Protein AF-A0A3D2CBD5-F1 (afdb_monomer)

Radius of gyration: 24.75 Å; Cα contacts (8 Å, |Δi|>4): 248; chains: 1; bounding box: 56×44×62 Å

Nearest PDB structures (foldseek):
  2d1h-assembly1_B  TM=7.941E-01  e=4.633E-03  Sulfurisphaera tokodaii str. 7
  5y6i-assembly1_B  TM=9.001E-01  e=3.732E-02  Pseudomonas aeruginosa
  7kk0-assembly1_A  TM=7.243E-01  e=3.312E-02  Variovorax paradoxus
  7tid-assembly1_E  TM=6.007E-01  e=3.121E-02  Saccharomyces cerevisiae
  8fs7-assembly1_E  TM=6.047E-01  e=4.463E-02  Saccharomyces cerevisiae

Structure (mmCIF, N/CA/C/O backbone):
data_AF-A0A3D2CBD5-F1
#
_entry.id   AF-A0A3D2CBD5-F1
#
loop_
_atom_site.group_PDB
_atom_site.id
_atom_site.type_symbol
_atom_site.label_atom_id
_atom_site.label_alt_id
_atom_site.label_comp_id
_atom_site.label_asym_id
_atom_site.label_entity_id
_atom_site.label_seq_id
_atom_site.pdbx_PDB_ins_code
_atom_site.Cartn_x
_atom_site.Cartn_y
_atom_site.Cartn_z
_atom_site.occupancy
_atom_site.B_iso_or_equiv
_atom_site.auth_seq_id
_atom_site.auth_comp_id
_atom_site.auth_asym_id
_atom_site.auth_atom_id
_atom_site.pdbx_PDB_model_num
ATOM 1 N N . LEU A 1 1 ? -13.552 24.690 21.899 1.00 54.50 1 LEU A N 1
ATOM 2 C CA . LEU A 1 1 ? -13.748 23.323 21.356 1.00 54.50 1 LEU A CA 1
ATOM 3 C C . LEU A 1 1 ? -14.120 22.308 22.440 1.00 54.50 1 LEU A C 1
ATOM 5 O O . LEU A 1 1 ? -15.190 21.731 22.320 1.00 54.50 1 LEU A O 1
ATOM 9 N N . VAL A 1 2 ? -13.352 22.164 23.532 1.00 56.16 2 VAL A N 1
ATOM 10 C CA . VAL A 1 2 ? -13.679 21.267 24.676 1.00 56.16 2 VAL A CA 1
ATOM 11 C C . VAL A 1 2 ? -15.122 21.405 25.163 1.00 56.16 2 VAL A C 1
ATOM 13 O O . VAL A 1 2 ? -15.866 20.432 25.173 1.00 56.16 2 VAL A O 1
ATOM 16 N N . GLY A 1 3 ? -15.558 22.633 25.460 1.00 56.94 3 GLY A N 1
ATOM 17 C CA . GLY A 1 3 ? -16.920 22.887 25.937 1.00 56.94 3 GLY A CA 1
ATOM 18 C C . GLY A 1 3 ? -18.027 22.659 24.898 1.00 56.94 3 GLY A C 1
ATOM 19 O O . GLY A 1 3 ? -19.196 22.678 25.262 1.00 56.94 3 GLY A O 1
ATOM 20 N N . VAL A 1 4 ? -17.703 22.481 23.611 1.00 62.22 4 VAL A N 1
ATOM 21 C CA . VAL A 1 4 ? -18.681 22.089 22.574 1.00 62.22 4 VAL A CA 1
ATOM 22 C C . VAL A 1 4 ? -18.851 20.572 22.582 1.00 62.22 4 VAL A C 1
ATOM 24 O O . VAL A 1 4 ? -19.978 20.087 22.583 1.00 62.22 4 VAL A O 1
ATOM 27 N N . PHE A 1 5 ? -17.743 19.832 22.674 1.00 62.62 5 PHE A N 1
ATOM 28 C CA . PHE A 1 5 ? -17.762 18.374 22.774 1.00 62.62 5 PHE A CA 1
ATOM 29 C C . PHE A 1 5 ? -18.367 17.888 24.093 1.00 62.62 5 PHE A C 1
ATOM 31 O O . PHE A 1 5 ? -19.219 17.006 24.069 1.00 62.62 5 PHE A O 1
ATOM 38 N N . GLN A 1 6 ? -18.020 18.508 25.225 1.00 62.69 6 GLN A N 1
ATOM 39 C CA . GLN A 1 6 ? -18.643 18.195 26.517 1.00 62.69 6 GLN A CA 1
ATOM 40 C C . GLN A 1 6 ? -20.154 18.423 26.482 1.00 62.69 6 GLN A C 1
ATOM 42 O O . GLN A 1 6 ? -20.903 17.511 26.805 1.00 62.69 6 GLN A O 1
ATOM 47 N N . ARG A 1 7 ? -20.618 19.569 25.963 1.00 62.41 7 ARG A N 1
ATOM 48 C CA . ARG A 1 7 ? -22.059 19.847 25.830 1.00 62.41 7 ARG A CA 1
ATOM 49 C C . ARG A 1 7 ? -22.790 18.868 24.909 1.00 62.41 7 ARG A C 1
ATOM 51 O O . ARG A 1 7 ? -23.968 18.604 25.133 1.00 62.41 7 ARG A O 1
ATOM 58 N N . ALA A 1 8 ? -22.127 18.339 23.880 1.00 62.97 8 ALA A N 1
ATOM 59 C CA . ALA A 1 8 ? -22.700 17.305 23.019 1.00 62.97 8 ALA A CA 1
ATOM 60 C C . ALA A 1 8 ? -22.860 15.967 23.765 1.00 62.97 8 ALA A C 1
ATOM 62 O O . ALA A 1 8 ? -23.895 15.317 23.635 1.00 62.97 8 ALA A O 1
ATOM 63 N N . VAL A 1 9 ? -21.882 15.584 24.590 1.00 64.31 9 VAL A N 1
ATOM 64 C CA . VAL A 1 9 ? -21.941 14.358 25.405 1.00 64.31 9 VAL A CA 1
ATOM 65 C C . VAL A 1 9 ? -22.949 14.498 26.553 1.00 64.31 9 VAL A C 1
ATOM 67 O O . VAL A 1 9 ? -23.795 13.623 26.742 1.00 64.31 9 VAL A O 1
ATOM 70 N N . GLU A 1 10 ? -22.940 15.635 27.251 1.00 67.00 10 GLU A N 1
ATOM 71 C CA . GLU A 1 10 ? -23.865 15.964 28.345 1.00 67.00 10 GLU A CA 1
ATOM 72 C C . GLU A 1 10 ? -25.325 16.002 27.879 1.00 67.00 10 GLU A C 1
ATOM 74 O O . GLU A 1 10 ? -26.203 15.487 28.567 1.00 67.00 10 GLU A O 1
ATOM 79 N N . ARG A 1 11 ? -25.603 16.535 26.678 1.00 63.56 11 ARG A N 1
ATOM 80 C CA . ARG A 1 11 ? -26.966 16.566 26.115 1.00 63.56 11 ARG A CA 1
ATOM 81 C C . ARG A 1 11 ? -27.559 15.190 25.851 1.00 63.56 11 ARG A C 1
ATOM 83 O O . ARG A 1 11 ? -28.781 15.062 25.832 1.00 63.56 11 ARG A O 1
ATOM 90 N N . HIS A 1 12 ? -26.725 14.186 25.598 1.00 64.50 12 HIS A N 1
ATOM 91 C CA . HIS A 1 12 ? -27.197 12.864 25.203 1.00 64.50 12 HIS A CA 1
ATOM 92 C C . HIS A 1 12 ? -27.127 11.827 26.324 1.00 64.50 12 HIS A C 1
ATOM 94 O O . HIS A 1 12 ? -27.723 10.763 26.160 1.00 64.50 12 HIS A O 1
ATOM 100 N N . GLY A 1 13 ? -26.449 12.117 27.446 1.00 68.94 13 GLY A N 1
ATOM 101 C CA . GLY A 1 13 ? -26.369 11.238 28.624 1.00 68.94 13 GLY A CA 1
ATOM 102 C C . GLY A 1 13 ? -25.831 9.831 28.325 1.00 68.94 13 GLY A C 1
ATOM 103 O O . GLY A 1 13 ? -26.042 8.901 29.102 1.00 68.94 13 GLY A O 1
ATOM 104 N N . LYS A 1 14 ? -25.186 9.649 27.168 1.00 75.56 14 LYS A N 1
ATOM 105 C CA . LYS A 1 14 ? -24.772 8.358 26.614 1.00 75.56 14 LYS A CA 1
ATOM 106 C C . LYS A 1 14 ? -23.258 8.332 26.413 1.00 75.56 14 LYS A C 1
ATOM 108 O O . LYS A 1 14 ? -22.666 9.383 26.167 1.00 75.56 14 LYS A O 1
ATOM 113 N N . PRO A 1 15 ? -22.634 7.143 26.478 1.00 81.69 15 PRO A N 1
ATOM 114 C CA . PRO A 1 15 ? -21.241 6.988 26.091 1.00 81.69 15 PRO A CA 1
ATOM 115 C C . PRO A 1 15 ? -21.006 7.484 24.662 1.00 81.69 15 PRO A C 1
ATOM 117 O O . PRO A 1 15 ? -21.818 7.209 23.777 1.00 81.69 15 PRO A O 1
ATOM 120 N N . ALA A 1 16 ? -19.898 8.185 24.442 1.00 85.88 16 ALA A N 1
ATOM 121 C CA . ALA A 1 16 ? -19.502 8.687 23.132 1.00 85.88 16 ALA A CA 1
ATOM 122 C C . ALA A 1 16 ? -18.205 8.009 22.680 1.00 85.88 16 ALA A C 1
ATOM 124 O O . ALA A 1 16 ? -17.250 7.921 23.449 1.00 85.88 16 ALA A O 1
ATOM 125 N N . LEU A 1 17 ? -18.176 7.542 21.431 1.00 88.00 17 LEU A N 1
ATOM 126 C CA . LEU A 1 17 ? -16.978 7.017 20.780 1.00 88.00 17 LEU A CA 1
ATOM 127 C C . LEU A 1 17 ? -16.533 8.009 19.707 1.00 88.00 17 LEU A C 1
ATOM 129 O O . LEU A 1 17 ? -17.283 8.279 18.770 1.00 88.00 17 LEU A O 1
ATOM 133 N N . PHE A 1 18 ? -15.317 8.528 19.832 1.00 89.19 18 PHE A N 1
ATOM 134 C CA . PHE A 1 18 ? -14.686 9.337 18.795 1.00 89.19 18 PHE A CA 1
ATOM 135 C C . PHE A 1 18 ? -13.797 8.455 17.929 1.00 89.19 18 PHE A C 1
ATOM 137 O O . PHE A 1 18 ? -12.938 7.740 18.443 1.00 89.19 18 PHE A O 1
ATOM 144 N N . LEU A 1 19 ? -14.010 8.527 16.617 1.00 91.62 19 LEU A N 1
ATOM 145 C CA . LEU A 1 19 ? -13.171 7.885 15.613 1.00 91.62 19 LEU A CA 1
ATOM 146 C C . LEU A 1 19 ? -12.271 8.954 15.005 1.00 91.62 19 LEU A C 1
ATOM 148 O O . LEU A 1 19 ? -12.765 9.882 14.365 1.00 91.62 19 LEU A O 1
ATOM 152 N N . LEU A 1 20 ? -10.970 8.843 15.240 1.00 92.00 20 LEU A N 1
ATOM 153 C CA . LEU A 1 20 ? -9.979 9.791 14.747 1.00 92.00 20 LEU A CA 1
ATOM 154 C C . LEU A 1 20 ? -9.061 9.093 13.751 1.00 92.00 20 LEU A C 1
ATOM 156 O O . LEU A 1 20 ? -8.595 7.980 13.994 1.00 92.00 20 LEU A O 1
ATOM 160 N N . ARG A 1 21 ? -8.802 9.756 12.629 1.00 91.25 21 ARG A N 1
ATOM 161 C CA . ARG A 1 21 ? -7.819 9.312 11.642 1.00 91.25 21 ARG A CA 1
ATOM 162 C C . ARG A 1 21 ? -6.505 10.046 11.870 1.00 91.25 21 ARG A C 1
ATOM 164 O O . ARG A 1 21 ? -6.546 11.183 12.331 1.00 91.25 21 ARG A O 1
ATOM 171 N N . GLU A 1 22 ? -5.395 9.380 11.556 1.00 91.31 22 GLU A N 1
ATOM 172 C CA . GLU A 1 22 ? -4.049 9.977 11.550 1.00 91.31 22 GLU A CA 1
ATOM 173 C C . GLU A 1 22 ? -3.718 10.692 12.875 1.00 91.31 22 GLU A C 1
ATOM 175 O O . GLU A 1 22 ? -3.268 11.836 12.928 1.00 91.31 22 GLU A O 1
ATOM 180 N N . VAL A 1 23 ? -3.978 10.015 14.001 1.00 92.12 23 VAL A N 1
ATOM 181 C CA . VAL A 1 23 ? -3.736 10.573 15.347 1.00 92.12 23 VAL A CA 1
ATOM 182 C C . VAL A 1 23 ? -2.250 10.863 15.576 1.00 92.12 23 VAL A C 1
ATOM 184 O O . VAL A 1 23 ? -1.890 11.739 16.362 1.00 92.12 23 VAL A O 1
ATOM 187 N N . ASP A 1 24 ? -1.378 10.162 14.863 1.00 91.81 24 ASP A N 1
ATOM 188 C CA . ASP A 1 24 ? 0.060 10.381 14.829 1.00 91.81 24 ASP A CA 1
ATOM 189 C C . ASP A 1 24 ? 0.487 11.691 14.158 1.00 91.81 24 ASP A C 1
ATOM 191 O O . ASP A 1 24 ? 1.580 12.166 14.467 1.00 91.81 24 ASP A O 1
ATOM 195 N N . GLU A 1 25 ? -0.383 12.339 13.385 1.00 92.56 25 GLU A N 1
ATOM 196 C CA . GLU A 1 25 ? -0.152 13.678 12.826 1.00 92.56 25 GLU A CA 1
ATOM 197 C C . GLU A 1 25 ? -0.753 14.797 13.687 1.00 92.56 25 GLU A C 1
ATOM 199 O O . GLU A 1 25 ? -0.439 15.975 13.509 1.00 92.56 25 GLU A O 1
ATOM 204 N N . ALA A 1 26 ? -1.603 14.450 14.660 1.00 91.94 26 ALA A N 1
ATOM 205 C CA . ALA A 1 26 ? -2.260 15.441 15.498 1.00 91.94 26 ALA A CA 1
ATOM 206 C C . ALA A 1 26 ? -1.236 16.243 16.333 1.00 91.94 26 ALA A C 1
ATOM 208 O O . ALA A 1 26 ? -0.362 15.637 16.971 1.00 91.94 26 ALA A O 1
ATOM 209 N N . PRO A 1 27 ? -1.369 17.582 16.401 1.00 93.06 27 PRO A N 1
ATOM 210 C CA . PRO A 1 27 ? -0.578 18.435 17.286 1.00 93.06 27 PRO A CA 1
ATOM 211 C C . PRO A 1 27 ? -0.649 18.016 18.764 1.00 93.06 27 PRO A C 1
ATOM 213 O O . PRO A 1 27 ? -1.637 17.431 19.215 1.00 93.06 27 PRO A O 1
ATOM 216 N N . GLU A 1 28 ? 0.389 18.319 19.548 1.00 91.50 28 GLU A N 1
ATOM 217 C CA . GLU A 1 28 ? 0.456 17.920 20.965 1.00 91.50 28 GLU A CA 1
ATOM 218 C C . GLU A 1 28 ? -0.669 18.521 21.815 1.00 91.50 28 GLU A C 1
ATOM 220 O O . GLU A 1 28 ? -1.253 17.834 22.653 1.00 91.50 28 GLU A O 1
ATOM 225 N N . ASP A 1 29 ? -1.024 19.781 21.575 1.00 92.25 29 ASP A N 1
ATOM 226 C CA . ASP A 1 29 ? -2.130 20.465 22.245 1.00 92.25 29 ASP A CA 1
ATOM 227 C C . ASP A 1 29 ? -3.481 19.804 21.937 1.00 92.25 29 ASP A C 1
ATOM 229 O O . ASP A 1 29 ? -4.314 19.649 22.836 1.00 92.25 29 ASP A O 1
ATOM 233 N N . ALA A 1 30 ? -3.678 19.326 20.706 1.00 92.00 30 ALA A N 1
ATOM 234 C CA . ALA A 1 30 ? -4.847 18.536 20.336 1.00 92.00 30 ALA A CA 1
ATOM 235 C C . ALA A 1 30 ? -4.886 17.195 21.088 1.00 92.00 30 ALA A C 1
ATOM 237 O O . ALA A 1 30 ? -5.936 16.824 21.617 1.00 92.00 30 ALA A O 1
ATOM 238 N N . LEU A 1 31 ? -3.756 16.489 21.206 1.00 92.06 31 LEU A N 1
ATOM 239 C CA . LEU A 1 31 ? -3.680 15.236 21.967 1.00 92.06 31 LEU A CA 1
ATOM 240 C C . LEU A 1 31 ? -3.952 15.442 23.463 1.00 92.06 31 LEU A C 1
ATOM 242 O O . LEU A 1 31 ? -4.688 14.658 24.064 1.00 92.06 31 LEU A O 1
ATOM 246 N N . LEU A 1 32 ? -3.413 16.507 24.062 1.00 90.19 32 LEU A N 1
ATOM 247 C CA . LEU A 1 32 ? -3.678 16.874 25.459 1.00 90.19 32 LEU A CA 1
ATOM 248 C C . LEU A 1 32 ? -5.153 17.219 25.684 1.00 90.19 32 LEU A C 1
ATOM 250 O O . LEU A 1 32 ? -5.755 16.836 26.689 1.00 90.19 32 LEU A O 1
ATOM 254 N N . LEU A 1 33 ? -5.762 17.917 24.730 1.00 89.06 33 LEU A N 1
ATOM 255 C CA . LEU A 1 33 ? -7.179 18.240 24.770 1.00 89.06 33 LEU A CA 1
ATOM 256 C C . LEU A 1 33 ? -8.034 16.971 24.700 1.00 89.06 33 LEU A C 1
ATOM 258 O O . LEU A 1 33 ? -8.943 16.798 25.513 1.00 89.06 33 LEU A O 1
ATOM 262 N N . LEU A 1 34 ? -7.724 16.056 23.783 1.00 88.88 34 LEU A N 1
ATOM 263 C CA . LEU A 1 34 ? -8.406 14.766 23.663 1.00 88.88 34 LEU A CA 1
ATOM 264 C C . LEU A 1 34 ? -8.228 13.904 24.915 1.00 88.88 34 LEU A C 1
ATOM 266 O O . LEU A 1 34 ? -9.188 13.293 25.384 1.00 88.88 34 LEU A O 1
ATOM 270 N N . SER A 1 35 ? -7.036 13.888 25.508 1.00 89.12 35 SER A N 1
ATOM 271 C CA . SER A 1 35 ? -6.800 13.128 26.733 1.00 89.12 35 SER A CA 1
ATOM 272 C C . SER A 1 35 ? -7.542 13.712 27.934 1.00 89.12 35 SER A C 1
ATOM 274 O O . SER A 1 35 ? -8.043 12.952 28.764 1.00 89.12 35 SER A O 1
ATOM 276 N N . SER A 1 36 ? -7.704 15.038 27.997 1.00 87.31 36 SER A N 1
ATOM 277 C CA . SER A 1 36 ? -8.520 15.695 29.024 1.00 87.31 36 SER A CA 1
ATOM 278 C C . SER A 1 36 ? -9.996 15.286 28.946 1.00 87.31 36 SER A C 1
ATOM 280 O O . SER A 1 36 ? -10.634 15.105 29.982 1.00 87.31 36 SER A O 1
ATOM 282 N N . LEU A 1 37 ? -10.519 15.044 27.736 1.00 84.75 37 LEU A N 1
ATOM 283 C CA . LEU A 1 37 ? -11.888 14.562 27.533 1.00 84.75 37 LEU A CA 1
ATOM 284 C C . LEU A 1 37 ? -12.080 13.139 28.075 1.00 84.75 37 LEU A C 1
ATOM 286 O O . LEU A 1 37 ? -13.119 12.858 28.666 1.00 84.75 37 LEU A O 1
ATOM 290 N N . CYS A 1 38 ? -11.076 12.268 27.934 1.00 83.62 38 CYS A N 1
ATOM 291 C CA . CYS A 1 38 ? -11.118 10.894 28.451 1.00 83.62 38 CYS A CA 1
ATOM 292 C C . CYS A 1 38 ? -10.986 10.797 29.979 1.00 83.62 38 CYS A C 1
ATOM 294 O O . CYS A 1 38 ? -11.310 9.758 30.547 1.00 83.62 38 CYS A O 1
ATOM 296 N N . ARG A 1 39 ? -10.468 11.839 30.646 1.00 81.19 39 ARG A N 1
ATOM 297 C CA . ARG A 1 39 ? -10.257 11.859 32.107 1.00 81.19 39 ARG A CA 1
ATOM 298 C C . ARG A 1 39 ? -11.462 12.369 32.900 1.00 81.19 39 ARG A C 1
ATOM 300 O O . ARG A 1 39 ? -11.471 12.230 34.119 1.00 81.19 39 ARG A O 1
ATOM 307 N N . GLY A 1 40 ? -12.435 12.999 32.242 1.00 74.44 40 GLY A N 1
ATOM 308 C CA . GLY A 1 40 ? -13.642 13.493 32.905 1.00 74.44 40 GLY A CA 1
ATOM 309 C C . GLY A 1 40 ? -14.590 12.368 33.332 1.00 74.44 40 GLY A C 1
ATOM 310 O O . GLY A 1 40 ? -14.423 11.215 32.952 1.00 74.44 40 GLY A O 1
ATOM 311 N N . GLU A 1 41 ? -15.653 12.715 34.060 1.00 71.12 41 GLU A N 1
ATOM 312 C CA . GLU A 1 41 ? -16.727 11.773 34.437 1.00 71.12 41 GLU A CA 1
ATOM 313 C C . GLU A 1 41 ? -17.549 11.268 33.231 1.00 71.12 41 GLU A C 1
ATOM 315 O O . GLU A 1 41 ? -18.385 10.368 33.342 1.00 71.12 41 GLU A O 1
ATOM 320 N N . ASN A 1 42 ? -17.297 11.834 32.051 1.00 70.12 42 ASN A N 1
ATOM 321 C CA . ASN A 1 42 ? -17.955 11.469 30.811 1.00 70.12 42 ASN A CA 1
ATOM 322 C C . ASN A 1 42 ? -17.438 10.119 30.295 1.00 70.12 42 ASN A C 1
ATOM 324 O O . ASN A 1 42 ? -16.237 9.889 30.189 1.00 70.12 42 ASN A O 1
ATOM 328 N N . ARG A 1 43 ? -18.357 9.235 29.886 1.00 80.38 43 ARG A N 1
ATOM 329 C CA . ARG A 1 43 ? -18.037 7.934 29.271 1.00 80.38 43 ARG A CA 1
ATOM 330 C C . ARG A 1 43 ? -17.571 8.114 27.822 1.00 80.38 43 ARG A C 1
ATOM 332 O O . ARG A 1 43 ? -18.291 7.762 26.889 1.00 80.38 43 ARG A O 1
ATOM 339 N N . ILE A 1 44 ? -16.398 8.709 27.636 1.00 87.12 44 ILE A N 1
ATOM 340 C CA . ILE A 1 44 ? -15.809 8.974 26.323 1.00 87.12 44 ILE A CA 1
ATOM 341 C C . ILE A 1 44 ? -14.734 7.928 26.026 1.00 87.12 44 ILE A C 1
ATOM 343 O O . ILE A 1 44 ? -13.815 7.728 26.814 1.00 87.12 44 ILE A O 1
ATOM 347 N N . ALA A 1 45 ? -14.846 7.282 24.868 1.00 88.25 45 ALA A N 1
ATOM 348 C CA . ALA A 1 45 ? -13.811 6.434 24.296 1.00 88.25 45 ALA A CA 1
ATOM 349 C C . ALA A 1 45 ? -13.277 7.071 23.009 1.00 88.25 45 ALA A C 1
ATOM 351 O O . ALA A 1 45 ? -14.026 7.692 22.254 1.00 88.25 45 ALA A O 1
ATOM 352 N N . ILE A 1 46 ? -11.984 6.897 22.747 1.00 90.88 46 ILE A N 1
ATOM 353 C CA . ILE A 1 46 ? -11.339 7.349 21.514 1.00 90.88 46 ILE A CA 1
ATOM 354 C C . ILE A 1 46 ? -10.712 6.133 20.846 1.00 90.88 46 ILE A C 1
ATOM 356 O O . ILE A 1 46 ? -9.939 5.408 21.472 1.00 90.88 46 ILE A O 1
ATOM 360 N N . LEU A 1 47 ? -11.048 5.924 19.578 1.00 93.81 47 LEU A N 1
ATOM 361 C CA . LEU A 1 47 ? -10.372 4.988 18.694 1.00 93.81 47 LEU A CA 1
ATOM 362 C C . LEU A 1 47 ? -9.637 5.804 17.631 1.00 93.81 47 LEU A C 1
ATOM 364 O O . LEU A 1 47 ? -10.260 6.521 16.849 1.00 93.81 47 LEU A O 1
ATOM 368 N N . GLY A 1 48 ? -8.311 5.711 17.645 1.00 92.94 48 GLY A N 1
ATOM 369 C CA . GLY A 1 48 ? -7.431 6.414 16.721 1.00 92.94 48 GLY A CA 1
ATOM 370 C C . GLY A 1 48 ? -6.784 5.460 15.727 1.00 92.94 48 GLY A C 1
ATOM 371 O O . GLY A 1 48 ? -6.310 4.399 16.130 1.00 92.94 48 GLY A O 1
ATOM 372 N N . ALA A 1 49 ? -6.734 5.848 14.456 1.00 92.94 49 ALA A N 1
ATOM 373 C CA . ALA A 1 49 ? -5.849 5.232 13.475 1.00 92.94 49 ALA A CA 1
ATOM 374 C C . ALA A 1 49 ? -4.483 5.931 13.493 1.00 92.94 49 ALA A C 1
ATOM 376 O O . ALA A 1 49 ? -4.410 7.148 13.674 1.00 92.94 49 ALA A O 1
ATOM 377 N N . VAL A 1 50 ? -3.426 5.146 13.310 1.00 91.88 50 VAL A N 1
ATOM 378 C CA . VAL A 1 50 ? -2.030 5.590 13.278 1.00 91.88 50 VAL A CA 1
ATOM 379 C C . VAL A 1 50 ? -1.393 5.014 12.020 1.00 91.88 50 VAL A C 1
ATOM 381 O O . VAL A 1 50 ? -1.529 3.813 11.778 1.00 91.88 50 VAL A O 1
ATOM 384 N N . SER A 1 51 ? -0.720 5.851 11.235 1.00 84.25 51 SER A N 1
ATOM 385 C CA . SER A 1 51 ? -0.125 5.459 9.951 1.00 84.25 51 SER A CA 1
ATOM 386 C C . SER A 1 51 ? 1.281 4.870 10.108 1.00 84.25 51 SER A C 1
ATOM 388 O O . SER A 1 51 ? 1.696 4.040 9.301 1.00 84.25 51 SER A O 1
ATOM 390 N N . SER A 1 52 ? 2.011 5.255 11.161 1.00 82.50 52 SER A N 1
ATOM 391 C CA . SER A 1 52 ? 3.366 4.767 11.451 1.00 82.50 52 SER A CA 1
ATOM 392 C C . SER A 1 52 ? 3.446 3.976 12.760 1.00 82.50 52 SER A C 1
ATOM 394 O O . SER A 1 52 ? 3.260 4.520 13.851 1.00 82.50 52 SER A O 1
ATOM 396 N N . ASP A 1 53 ? 3.793 2.688 12.668 1.00 84.12 53 ASP A N 1
ATOM 397 C CA . ASP A 1 53 ? 4.097 1.856 13.838 1.00 84.12 53 ASP A CA 1
ATOM 398 C C . ASP A 1 53 ? 5.552 2.062 14.288 1.00 84.12 53 ASP A C 1
ATOM 400 O O . ASP A 1 53 ? 6.424 1.235 14.027 1.00 84.12 53 ASP A O 1
ATOM 404 N N . SER A 1 54 ? 5.822 3.198 14.936 1.00 90.75 54 SER A N 1
ATOM 405 C CA . SER A 1 54 ? 7.137 3.509 15.509 1.00 90.75 54 SER A CA 1
ATOM 406 C C . SER A 1 54 ? 7.079 3.714 17.022 1.00 90.75 54 SER A C 1
ATOM 408 O O . SER A 1 54 ? 6.094 4.220 17.570 1.00 90.75 54 SER A O 1
ATOM 410 N N . ASP A 1 55 ? 8.176 3.377 17.705 1.00 92.00 55 ASP A N 1
ATOM 411 C CA . ASP A 1 55 ? 8.307 3.573 19.154 1.00 92.00 55 ASP A CA 1
ATOM 412 C C . ASP A 1 55 ? 8.133 5.043 19.552 1.00 92.00 55 ASP A C 1
ATOM 414 O O . ASP A 1 55 ? 7.523 5.340 20.579 1.00 92.00 55 ASP A O 1
ATOM 418 N N . ALA A 1 56 ? 8.589 5.974 18.708 1.00 91.94 56 ALA A N 1
ATOM 419 C CA . ALA A 1 56 ? 8.420 7.408 18.922 1.00 91.94 56 ALA A CA 1
ATOM 420 C C . ALA A 1 56 ? 6.938 7.823 18.914 1.00 91.94 56 ALA A C 1
ATOM 422 O O . ALA A 1 56 ? 6.489 8.532 19.817 1.00 91.94 56 ALA A O 1
ATOM 423 N N . VAL A 1 57 ? 6.156 7.340 17.941 1.00 91.56 57 VAL A N 1
ATOM 424 C CA . VAL A 1 57 ? 4.711 7.608 17.862 1.00 91.56 57 VAL A CA 1
ATOM 425 C C . VAL A 1 57 ? 3.980 6.994 19.056 1.00 91.56 57 VAL A C 1
ATOM 427 O O . VAL A 1 57 ? 3.174 7.668 19.703 1.00 91.56 57 VAL A O 1
ATOM 430 N N . ARG A 1 58 ? 4.300 5.745 19.415 1.00 92.94 58 ARG A N 1
ATOM 431 C CA . ARG A 1 58 ? 3.715 5.068 20.584 1.00 92.94 58 ARG A CA 1
ATOM 432 C C . ARG A 1 58 ? 4.029 5.802 21.883 1.00 92.94 58 ARG A C 1
ATOM 434 O O . ARG A 1 58 ? 3.125 5.988 22.699 1.00 92.94 58 ARG A O 1
ATOM 441 N N . ALA A 1 59 ? 5.270 6.247 22.072 1.00 92.38 59 ALA A N 1
ATOM 442 C CA . ALA A 1 59 ? 5.687 7.016 23.240 1.00 92.38 59 ALA A CA 1
ATOM 443 C C . ALA A 1 59 ? 4.949 8.359 23.323 1.00 92.38 59 ALA A C 1
ATOM 445 O O . ALA A 1 59 ? 4.438 8.707 24.387 1.00 92.38 59 ALA A O 1
ATOM 446 N N . ARG A 1 60 ? 4.812 9.069 22.196 1.00 93.19 60 ARG A N 1
ATOM 447 C CA . ARG A 1 60 ? 4.076 10.340 22.105 1.00 93.19 60 ARG A CA 1
ATOM 448 C C . ARG A 1 60 ? 2.594 10.185 22.447 1.00 93.19 60 ARG A C 1
ATOM 450 O O . ARG A 1 60 ? 2.041 10.970 23.207 1.00 93.19 60 ARG A O 1
ATOM 457 N N . ILE A 1 61 ? 1.938 9.147 21.935 1.00 93.06 61 ILE A N 1
ATOM 458 C CA . ILE A 1 61 ? 0.535 8.862 22.274 1.00 93.06 61 ILE A CA 1
ATOM 459 C C . ILE A 1 61 ? 0.415 8.447 23.751 1.00 93.06 61 ILE A C 1
ATOM 461 O O . ILE A 1 61 ? -0.518 8.860 24.439 1.00 93.06 61 ILE A O 1
ATOM 465 N N . SER A 1 62 ? 1.377 7.678 24.265 1.00 93.06 62 SER A N 1
ATOM 466 C CA . SER A 1 62 ? 1.396 7.221 25.662 1.00 93.06 62 SER A CA 1
ATOM 467 C C . SER A 1 62 ? 1.696 8.321 26.676 1.00 93.06 62 SER A C 1
ATOM 469 O O . SER A 1 62 ? 1.295 8.192 27.829 1.00 93.06 62 SER A O 1
ATOM 471 N N . SER A 1 63 ? 2.361 9.410 26.280 1.00 92.56 63 SER A N 1
ATOM 472 C CA . SER A 1 63 ? 2.534 10.578 27.150 1.00 92.56 63 SER A CA 1
ATOM 473 C C . SER A 1 63 ? 1.251 11.409 27.251 1.00 92.56 63 SER A C 1
ATOM 475 O O . SER A 1 63 ? 0.960 11.970 28.310 1.00 92.56 63 SER A O 1
ATOM 477 N N . ALA A 1 64 ? 0.448 11.452 26.183 1.00 91.69 64 ALA A N 1
ATOM 478 C CA . ALA A 1 64 ? -0.818 12.175 26.167 1.00 91.69 64 ALA A CA 1
ATOM 479 C C . ALA A 1 64 ? -1.950 11.401 26.867 1.00 91.69 64 ALA A C 1
ATOM 481 O O . ALA A 1 64 ? -2.680 11.975 27.681 1.00 91.69 64 ALA A O 1
ATOM 482 N N . PHE A 1 65 ? -2.107 10.107 26.577 1.00 90.62 65 PHE A N 1
ATOM 483 C CA . PHE A 1 65 ? -3.217 9.281 27.064 1.00 90.62 65 PHE A CA 1
ATOM 484 C C . PHE A 1 65 ? -2.826 8.402 28.252 1.00 90.62 65 PHE A C 1
ATOM 486 O O . PHE A 1 65 ? -1.724 7.874 28.330 1.00 90.62 65 PHE A O 1
ATOM 493 N N . VAL A 1 66 ? -3.763 8.195 29.181 1.00 87.12 66 VAL A N 1
ATOM 494 C CA . VAL A 1 66 ? -3.556 7.272 30.305 1.00 87.12 66 VAL A CA 1
ATOM 495 C C . VAL A 1 66 ? -3.817 5.849 29.822 1.00 87.12 66 VAL A C 1
ATOM 497 O O . VAL A 1 66 ? -4.937 5.538 29.424 1.00 87.12 66 VAL A O 1
ATOM 500 N N . ALA A 1 67 ? -2.790 4.999 29.875 1.00 87.25 67 ALA A N 1
ATOM 501 C CA . ALA A 1 67 ? -2.860 3.580 29.517 1.00 87.25 67 ALA A CA 1
ATOM 502 C C . ALA A 1 67 ? -3.512 3.298 28.139 1.00 87.25 67 ALA A C 1
ATOM 504 O O . ALA A 1 67 ? -4.463 2.508 28.064 1.00 87.25 67 ALA A O 1
ATOM 505 N N . PRO A 1 68 ? -3.037 3.922 27.039 1.00 92.06 68 PRO A N 1
ATOM 506 C CA . PRO A 1 68 ? -3.564 3.629 25.713 1.00 92.06 68 PRO A CA 1
ATOM 507 C C . PRO A 1 68 ? -3.330 2.161 25.356 1.00 92.06 68 PRO A C 1
ATOM 509 O O . PRO A 1 68 ? -2.315 1.557 25.708 1.00 92.06 68 PRO A O 1
ATOM 512 N N . ARG A 1 69 ? -4.281 1.586 24.621 1.00 93.56 69 ARG A N 1
ATOM 513 C CA . ARG A 1 69 ? -4.143 0.249 24.048 1.00 93.56 69 ARG A CA 1
ATOM 514 C C . ARG A 1 69 ? -3.847 0.380 22.569 1.00 93.56 69 ARG A C 1
ATOM 516 O O . ARG A 1 69 ? -4.633 0.969 21.834 1.00 93.56 69 ARG A O 1
ATOM 523 N N . PHE A 1 70 ? -2.739 -0.210 22.150 1.00 93.56 70 PHE A N 1
ATOM 524 C CA . PHE A 1 70 ? -2.372 -0.302 20.747 1.00 93.56 70 PHE A CA 1
ATOM 525 C C . PHE A 1 70 ? -2.786 -1.669 20.219 1.00 93.56 70 PHE A C 1
ATOM 527 O O . PHE A 1 70 ? -2.446 -2.696 20.806 1.00 93.56 70 PHE A O 1
ATOM 534 N N . VAL A 1 71 ? -3.516 -1.671 19.109 1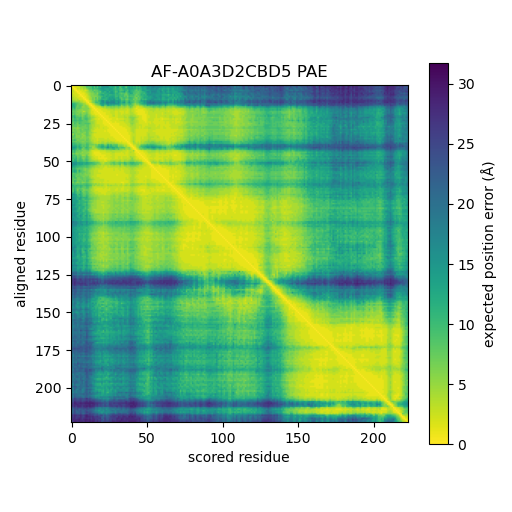.00 93.38 71 VAL A N 1
ATOM 535 C CA . VAL A 1 71 ? -3.840 -2.881 18.357 1.00 93.38 71 VAL A CA 1
ATOM 536 C C . VAL A 1 71 ? -3.154 -2.749 17.012 1.00 93.38 71 VAL A C 1
ATOM 538 O O . VAL A 1 71 ? -3.463 -1.838 16.248 1.00 93.38 71 VAL A O 1
ATOM 541 N N . ARG A 1 72 ? -2.198 -3.636 16.747 1.00 90.44 72 AR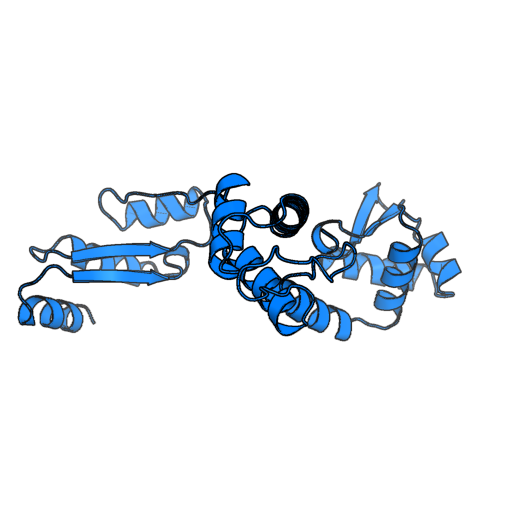G A N 1
ATOM 542 C CA . ARG A 1 72 ? -1.540 -3.713 15.447 1.00 90.44 72 ARG A CA 1
ATOM 543 C C . ARG A 1 72 ? -2.403 -4.558 14.520 1.00 90.44 72 ARG A C 1
ATOM 545 O O . ARG A 1 72 ? -2.767 -5.679 14.871 1.00 90.44 72 ARG A O 1
ATOM 552 N N . LEU A 1 73 ? -2.752 -3.996 13.370 1.00 89.31 73 LEU A N 1
ATOM 553 C CA . LEU A 1 73 ? -3.457 -4.710 12.315 1.00 89.31 73 LEU A CA 1
ATOM 554 C C . LEU A 1 73 ? -2.410 -5.257 11.353 1.00 89.31 73 LEU A C 1
ATOM 556 O O . LEU A 1 73 ? -1.778 -4.497 10.625 1.00 89.31 73 LEU A O 1
ATOM 560 N N . GLU A 1 74 ? -2.199 -6.568 11.393 1.00 89.81 74 GLU A N 1
ATOM 561 C CA . GLU A 1 74 ? -1.360 -7.226 10.397 1.00 89.81 74 GLU A CA 1
ATOM 562 C C . GLU A 1 74 ? -2.082 -7.271 9.044 1.00 89.81 74 GLU A C 1
ATOM 564 O O . GLU A 1 74 ? -3.321 -7.276 9.004 1.00 89.81 74 GLU A O 1
ATOM 569 N N . PRO A 1 75 ? -1.334 -7.352 7.930 1.00 91.75 75 PRO A N 1
ATOM 570 C CA . PRO A 1 75 ? -1.914 -7.720 6.651 1.00 91.75 75 PRO A CA 1
ATOM 571 C C . PRO A 1 75 ? -2.745 -9.001 6.780 1.00 91.75 75 PRO A C 1
ATOM 573 O O . PRO A 1 75 ? -2.430 -9.903 7.563 1.00 91.75 75 PRO A O 1
ATOM 576 N N . MET A 1 76 ? -3.822 -9.086 6.004 1.00 95.19 76 MET A N 1
ATOM 577 C CA . MET A 1 76 ? -4.661 -10.277 5.977 1.00 95.19 76 MET A CA 1
ATOM 578 C C . MET A 1 76 ? -3.830 -11.471 5.529 1.00 95.19 76 MET A C 1
ATOM 580 O O . MET A 1 76 ? -3.034 -11.361 4.603 1.00 95.19 76 MET A O 1
ATOM 584 N N . ASN A 1 77 ? -4.038 -12.630 6.146 1.00 95.94 77 ASN A N 1
ATOM 585 C CA . ASN A 1 77 ? -3.465 -13.864 5.620 1.00 95.94 77 ASN A CA 1
ATOM 586 C C . ASN A 1 77 ? -4.245 -14.332 4.377 1.00 95.94 77 ASN A C 1
ATOM 588 O O . ASN A 1 77 ? -5.338 -13.851 4.070 1.00 95.94 77 ASN A O 1
ATOM 592 N N . TYR A 1 78 ? -3.713 -15.344 3.695 1.00 95.94 78 TYR A N 1
ATOM 593 C CA . TYR A 1 78 ? -4.347 -15.922 2.512 1.00 95.94 78 TYR A CA 1
ATOM 594 C C . TYR A 1 78 ? -5.807 -16.361 2.742 1.00 95.94 78 TYR A C 1
ATOM 596 O O . TYR A 1 78 ? -6.654 -16.160 1.875 1.00 95.94 78 TYR A O 1
ATOM 604 N N . ALA A 1 79 ? -6.130 -16.946 3.901 1.00 96.50 79 ALA A N 1
ATOM 605 C CA . ALA A 1 79 ? -7.485 -17.416 4.196 1.00 96.50 79 ALA A CA 1
ATOM 606 C C . ALA A 1 79 ? -8.475 -16.255 4.392 1.00 96.50 79 ALA A C 1
ATOM 608 O O . ALA A 1 79 ? -9.630 -16.349 3.970 1.00 96.50 79 ALA A O 1
ATOM 609 N N . ASP A 1 80 ? -8.028 -15.150 4.988 1.00 96.44 80 ASP A N 1
ATOM 610 C CA . ASP A 1 80 ? -8.787 -13.902 5.078 1.00 96.44 80 ASP A CA 1
ATOM 611 C C . ASP A 1 80 ? -9.010 -13.287 3.693 1.00 96.44 80 ASP A C 1
ATOM 613 O O . ASP A 1 80 ? -10.148 -12.962 3.347 1.00 96.44 80 ASP A O 1
ATOM 617 N N . CYS A 1 81 ? -7.968 -13.228 2.856 1.00 95.62 81 CYS A N 1
ATOM 618 C CA . CYS A 1 81 ? -8.084 -12.790 1.463 1.00 95.62 81 CYS A CA 1
ATOM 619 C C . CYS A 1 81 ? -9.067 -13.660 0.675 1.00 95.62 81 CYS A C 1
ATOM 621 O O . CYS A 1 81 ? -9.918 -13.131 -0.032 1.00 95.62 81 CYS A O 1
ATOM 623 N N . TYR A 1 82 ? -9.008 -14.984 0.833 1.00 94.88 82 TYR A N 1
ATOM 624 C CA . TYR A 1 82 ? -9.929 -15.919 0.188 1.00 94.88 82 TYR A CA 1
ATOM 625 C C . TYR A 1 82 ? -11.387 -15.620 0.547 1.00 94.88 82 TYR A C 1
ATOM 627 O O . TYR A 1 82 ? -12.242 -15.525 -0.334 1.00 94.88 82 TYR A O 1
ATOM 635 N N . ARG A 1 83 ? -11.676 -15.418 1.839 1.00 94.88 83 ARG A N 1
ATOM 636 C CA . ARG A 1 83 ? -13.023 -15.060 2.306 1.00 94.88 83 ARG A CA 1
ATOM 637 C C . ARG A 1 83 ? -13.472 -13.705 1.776 1.00 94.88 83 ARG A C 1
ATOM 639 O O . ARG A 1 83 ? -14.611 -13.584 1.329 1.00 94.88 83 ARG A O 1
ATOM 646 N N . LEU A 1 84 ? -12.595 -12.705 1.808 1.00 94.62 84 LEU A N 1
ATOM 647 C CA . LEU A 1 84 ? -12.922 -11.356 1.360 1.00 94.62 84 LEU A CA 1
ATOM 648 C C . LEU A 1 84 ? -13.171 -11.309 -0.152 1.00 94.62 84 LEU A C 1
ATOM 650 O O . LEU A 1 84 ? -14.196 -10.782 -0.573 1.00 94.62 84 LEU A O 1
ATOM 654 N N . VAL A 1 85 ? -12.311 -11.931 -0.964 1.00 92.25 85 VAL A N 1
ATOM 655 C CA . VAL A 1 85 ? -12.515 -12.053 -2.418 1.00 92.25 85 VAL A CA 1
ATOM 656 C C . VAL A 1 85 ? -13.822 -12.782 -2.716 1.00 92.25 85 VAL A C 1
ATOM 658 O O . VAL A 1 85 ? -14.602 -12.316 -3.542 1.00 92.25 85 VAL A O 1
ATOM 661 N N . GLY A 1 86 ? -14.106 -13.883 -2.012 1.00 90.56 86 GLY A N 1
ATOM 662 C CA . GLY A 1 86 ? -15.384 -14.587 -2.129 1.00 90.56 86 GLY A CA 1
ATOM 663 C C . GLY A 1 86 ? -16.571 -13.671 -1.832 1.00 90.56 86 GLY A C 1
ATOM 664 O O . GLY A 1 86 ? -17.500 -13.589 -2.629 1.00 90.56 86 GLY A O 1
ATOM 665 N N . SER A 1 87 ? -16.505 -12.903 -0.743 1.00 91.81 87 SER A N 1
ATOM 666 C CA . SER A 1 87 ? -17.550 -11.943 -0.379 1.00 91.81 87 SER A CA 1
ATOM 667 C C . SER A 1 87 ? -17.740 -10.836 -1.419 1.00 91.81 87 SER A C 1
ATOM 669 O O . SER A 1 87 ? -18.880 -10.468 -1.685 1.00 91.81 87 SER A O 1
ATOM 671 N N . ILE A 1 88 ? -16.660 -10.301 -1.998 1.00 90.06 88 ILE A N 1
ATOM 672 C CA . ILE A 1 88 ? -16.735 -9.237 -3.014 1.00 90.06 88 ILE A CA 1
ATOM 673 C C . ILE A 1 88 ? -17.347 -9.775 -4.311 1.00 90.06 88 ILE A C 1
ATOM 675 O O . ILE A 1 88 ? -18.175 -9.109 -4.924 1.00 90.06 88 ILE A O 1
ATOM 679 N N . LEU A 1 89 ? -16.963 -10.989 -4.712 1.00 86.69 89 LEU A N 1
ATOM 680 C CA . LEU A 1 89 ? -17.457 -11.638 -5.927 1.00 86.69 89 LEU A CA 1
ATOM 681 C C . LEU A 1 89 ? -18.827 -12.314 -5.739 1.00 86.69 89 LEU A C 1
ATOM 683 O O . LEU A 1 89 ? -19.360 -12.867 -6.694 1.00 86.69 89 LEU A O 1
ATOM 687 N N . GLY A 1 90 ? -19.392 -12.328 -4.527 1.00 87.12 90 GLY A N 1
ATOM 688 C CA . GLY A 1 90 ? -20.632 -13.058 -4.234 1.00 87.12 90 GLY A CA 1
ATOM 689 C C . GLY A 1 90 ? -20.490 -14.585 -4.325 1.00 87.12 90 GLY A C 1
ATOM 690 O O . GLY A 1 90 ? -21.469 -15.295 -4.545 1.00 87.12 90 GLY A O 1
ATOM 691 N N . LEU A 1 91 ? -19.275 -15.112 -4.158 1.00 85.56 91 LEU A N 1
ATOM 692 C CA . LEU A 1 91 ? -18.945 -16.527 -4.288 1.00 85.56 91 LEU A CA 1
ATOM 693 C C . LEU A 1 91 ? -18.648 -17.157 -2.933 1.00 85.56 91 LEU A C 1
ATOM 695 O O . LEU A 1 91 ? -17.858 -16.650 -2.141 1.00 85.56 91 LEU A O 1
ATOM 699 N N . ARG A 1 92 ? -19.191 -18.356 -2.710 1.00 85.44 92 ARG A N 1
ATOM 700 C CA . ARG A 1 92 ? -18.806 -19.179 -1.551 1.00 85.44 92 ARG A CA 1
ATOM 701 C C . ARG A 1 92 ? -17.367 -19.692 -1.652 1.00 85.44 92 ARG A C 1
ATOM 703 O O . ARG A 1 92 ? -16.739 -19.942 -0.631 1.00 85.44 92 ARG A O 1
ATOM 710 N N . SER A 1 93 ? -16.873 -19.884 -2.875 1.00 86.62 93 SER A N 1
ATOM 711 C CA . SER A 1 93 ? -15.575 -20.500 -3.151 1.00 86.62 93 SER A CA 1
ATOM 712 C C . SER A 1 93 ? -14.918 -19.845 -4.374 1.00 86.62 93 SER A C 1
ATOM 714 O O . SER A 1 93 ? -15.109 -20.333 -5.490 1.00 86.62 93 SER A O 1
ATOM 716 N N . PRO A 1 94 ? -14.192 -18.724 -4.210 1.00 88.44 94 PRO A N 1
ATOM 717 C CA . PRO A 1 94 ? -13.468 -18.098 -5.315 1.00 88.44 94 PRO A CA 1
ATOM 718 C C . PRO A 1 94 ? -12.329 -18.999 -5.837 1.00 88.44 94 PRO A C 1
ATOM 720 O O . PRO A 1 94 ? -11.792 -19.811 -5.081 1.00 88.44 94 PRO A O 1
ATOM 723 N N . PRO A 1 95 ? -11.912 -18.860 -7.111 1.00 87.50 95 PRO A N 1
ATOM 724 C CA . PRO A 1 95 ? -10.812 -19.639 -7.673 1.00 87.50 95 PRO A CA 1
ATOM 725 C C . PRO A 1 95 ? -9.505 -19.436 -6.877 1.00 87.50 95 PRO A C 1
ATOM 727 O O . PRO A 1 95 ? -8.987 -18.316 -6.847 1.00 87.50 95 PRO A O 1
ATOM 730 N N . PRO A 1 96 ? -8.902 -20.490 -6.289 1.00 89.81 96 PRO A N 1
ATOM 731 C CA . PRO A 1 96 ? -7.717 -20.344 -5.435 1.00 89.81 96 PRO A CA 1
ATOM 732 C C . PRO A 1 96 ? -6.516 -19.690 -6.129 1.00 89.81 96 PRO A C 1
ATOM 734 O O . PRO A 1 96 ? -5.764 -18.950 -5.500 1.00 89.81 96 PRO A O 1
ATOM 737 N N . ARG A 1 97 ? -6.354 -19.918 -7.442 1.00 88.56 97 ARG A N 1
ATOM 738 C CA . ARG A 1 97 ? -5.294 -19.293 -8.254 1.00 88.56 97 ARG A CA 1
ATOM 739 C C . ARG A 1 97 ? -5.468 -17.780 -8.393 1.00 88.56 97 ARG A C 1
ATOM 741 O O . ARG A 1 97 ? -4.482 -17.052 -8.351 1.00 88.56 97 ARG A O 1
ATOM 748 N N . LEU A 1 98 ? -6.708 -17.306 -8.535 1.00 88.06 98 LEU A N 1
ATOM 749 C CA . LEU A 1 98 ? -6.999 -15.873 -8.569 1.00 88.06 98 LEU A CA 1
ATOM 750 C C . LEU A 1 98 ? -6.666 -15.243 -7.216 1.00 88.06 98 LEU A C 1
ATOM 752 O O . LEU A 1 98 ? -5.942 -14.256 -7.175 1.00 88.06 98 LEU A O 1
ATOM 756 N N . VAL A 1 99 ? -7.118 -15.866 -6.124 1.00 91.88 99 VAL A N 1
ATOM 757 C CA . VAL A 1 99 ? -6.816 -15.410 -4.758 1.00 91.88 99 VAL A CA 1
ATOM 758 C C . VAL A 1 99 ? -5.310 -15.406 -4.489 1.00 91.88 99 VAL A C 1
ATOM 760 O O . VAL A 1 99 ? -4.826 -14.463 -3.884 1.00 91.88 99 VAL A O 1
ATOM 763 N N . GLY A 1 100 ? -4.566 -16.411 -4.967 1.00 91.38 100 GLY A N 1
ATOM 764 C CA . GLY A 1 100 ? -3.101 -16.475 -4.862 1.00 91.38 100 GLY A CA 1
ATOM 765 C C . GLY A 1 100 ? -2.415 -15.258 -5.450 1.00 91.38 100 GLY A C 1
ATOM 766 O O . GLY A 1 100 ? -1.701 -14.564 -4.739 1.00 91.38 100 GLY A O 1
ATOM 767 N N . ARG A 1 101 ? -2.713 -14.935 -6.708 1.00 88.81 101 ARG A N 1
ATOM 768 C CA . ARG A 1 101 ? -2.099 -13.772 -7.360 1.00 88.81 101 ARG A CA 1
ATOM 769 C C . ARG A 1 101 ? -2.545 -12.453 -6.740 1.00 88.81 101 ARG A C 1
ATOM 771 O O . ARG A 1 101 ? -1.740 -11.548 -6.606 1.00 88.81 101 ARG A O 1
ATOM 778 N N . LEU A 1 102 ? -3.815 -12.342 -6.346 1.00 90.38 102 LEU A N 1
ATOM 779 C CA . LEU A 1 102 ? -4.309 -11.162 -5.636 1.00 90.38 102 LEU A CA 1
ATOM 780 C C . LEU A 1 102 ? -3.598 -10.988 -4.290 1.00 90.38 102 LEU A C 1
ATOM 782 O O . LEU A 1 102 ? -3.242 -9.876 -3.924 1.00 90.38 102 LEU A O 1
ATOM 786 N N . PHE A 1 103 ? -3.383 -12.075 -3.553 1.00 91.69 103 PHE A N 1
ATOM 787 C CA . PHE A 1 103 ? -2.645 -12.063 -2.296 1.00 91.69 103 PHE A CA 1
ATOM 788 C C . PHE A 1 103 ? -1.182 -11.656 -2.502 1.00 91.69 103 PHE A C 1
ATOM 790 O O . PHE A 1 103 ? -0.702 -10.799 -1.769 1.00 91.69 103 PHE A O 1
ATOM 797 N N . GLU A 1 104 ? -0.512 -12.210 -3.515 1.00 88.56 104 GLU A N 1
ATOM 798 C CA . GLU A 1 104 ? 0.868 -11.857 -3.874 1.00 88.56 104 GLU A CA 1
ATOM 799 C C . GLU A 1 104 ? 0.986 -10.380 -4.274 1.00 88.56 104 GLU A C 1
ATOM 801 O O . GLU A 1 104 ? 1.782 -9.662 -3.678 1.00 88.56 104 GLU A O 1
ATOM 806 N N . ALA A 1 105 ? 0.133 -9.903 -5.187 1.00 85.50 105 ALA A N 1
ATOM 807 C CA . ALA A 1 105 ? 0.154 -8.524 -5.689 1.00 85.50 105 ALA A CA 1
ATOM 808 C C . ALA A 1 105 ? -0.238 -7.471 -4.635 1.00 85.50 105 ALA A C 1
ATOM 810 O O . ALA A 1 105 ? 0.110 -6.302 -4.742 1.00 85.50 105 ALA A O 1
ATOM 811 N N . THR A 1 106 ? -1.012 -7.852 -3.615 1.00 89.50 106 THR A N 1
ATOM 812 C CA . THR A 1 106 ? -1.502 -6.901 -2.596 1.00 89.50 106 THR A CA 1
ATOM 813 C C . THR A 1 106 ? -0.774 -7.038 -1.263 1.00 89.50 106 THR A C 1
ATOM 815 O O . THR A 1 106 ? -1.000 -6.234 -0.356 1.00 89.50 106 THR A O 1
ATOM 818 N N . GLY A 1 107 ? 0.044 -8.082 -1.095 1.00 89.12 107 GLY A N 1
ATOM 819 C CA . GLY A 1 107 ? 0.669 -8.438 0.179 1.00 89.12 107 GLY A CA 1
ATOM 820 C C . GLY A 1 107 ? -0.335 -8.637 1.321 1.00 89.12 107 GLY A C 1
ATOM 821 O O . GLY A 1 107 ? 0.006 -8.409 2.479 1.00 89.12 107 GLY A O 1
ATOM 822 N N . GLY A 1 108 ? -1.594 -8.972 1.014 1.00 91.44 108 GLY A N 1
ATOM 823 C CA . GLY A 1 108 ? -2.669 -9.090 2.005 1.00 91.44 108 GLY A CA 1
ATOM 824 C C . GLY A 1 108 ? -3.237 -7.757 2.515 1.00 91.44 108 GLY A C 1
ATOM 825 O O . GLY A 1 108 ? -4.019 -7.745 3.470 1.00 91.44 108 GLY A O 1
ATOM 826 N N . ARG A 1 109 ? -2.890 -6.615 1.909 1.00 90.25 109 ARG A N 1
ATOM 827 C CA . ARG A 1 109 ? -3.466 -5.312 2.277 1.00 90.25 109 ARG A CA 1
ATOM 828 C C . ARG A 1 109 ? -4.908 -5.214 1.790 1.00 90.25 109 ARG A C 1
ATOM 830 O O . ARG A 1 109 ? -5.185 -5.301 0.597 1.00 90.25 109 ARG A O 1
ATOM 837 N N . SER A 1 110 ? -5.840 -5.041 2.726 1.00 92.12 110 SER A N 1
ATOM 838 C CA . SER A 1 110 ? -7.280 -5.102 2.430 1.00 92.12 110 SER A CA 1
ATOM 839 C C . SER A 1 110 ? -7.763 -4.015 1.474 1.00 92.12 110 SER A C 1
ATOM 841 O O . SER A 1 110 ? -8.569 -4.300 0.591 1.00 92.12 110 SER A O 1
ATOM 843 N N . GLU A 1 111 ? -7.231 -2.803 1.603 1.00 89.06 111 GLU A N 1
ATOM 844 C CA . GLU A 1 111 ? -7.508 -1.678 0.709 1.00 89.06 111 GLU A CA 1
ATOM 845 C C . GLU A 1 111 ? -7.071 -1.962 -0.733 1.00 89.06 111 GLU A C 1
ATOM 847 O O . GLU A 1 111 ? -7.887 -1.837 -1.645 1.00 89.06 111 GLU A O 1
ATOM 852 N N . PHE A 1 112 ? -5.846 -2.461 -0.929 1.00 90.50 112 PHE A N 1
ATOM 853 C CA . PHE A 1 112 ? -5.323 -2.817 -2.250 1.00 90.50 112 PHE A CA 1
ATOM 854 C C . PHE A 1 112 ? -6.096 -3.989 -2.847 1.00 90.50 112 PHE A C 1
ATOM 856 O O . PHE A 1 112 ? -6.461 -3.961 -4.016 1.00 90.50 112 PHE A O 1
ATOM 863 N N . LEU A 1 113 ? -6.418 -5.001 -2.039 1.00 92.25 113 LEU A N 1
ATOM 864 C CA . LEU A 1 113 ? -7.224 -6.131 -2.489 1.00 92.25 113 LEU A CA 1
ATOM 865 C C . LEU A 1 113 ? -8.607 -5.691 -2.974 1.00 92.25 113 LEU A C 1
ATOM 867 O O . LEU A 1 113 ? -9.052 -6.122 -4.036 1.00 92.25 113 LEU A O 1
ATOM 871 N N . LEU A 1 114 ? -9.285 -4.829 -2.213 1.00 92.25 114 LEU A N 1
ATOM 872 C CA . LEU A 1 114 ? -10.589 -4.289 -2.593 1.00 92.25 114 LEU A CA 1
ATOM 873 C C . LEU A 1 114 ? -10.506 -3.487 -3.886 1.00 92.25 114 LEU A C 1
ATOM 875 O O . LEU A 1 114 ? -11.363 -3.635 -4.755 1.00 92.25 114 LEU A O 1
ATOM 879 N N . GLU A 1 115 ? -9.493 -2.642 -3.997 1.00 91.25 115 GLU A N 1
ATOM 880 C CA . GLU A 1 115 ? -9.258 -1.807 -5.162 1.00 91.25 115 GLU A CA 1
ATOM 881 C C . GLU A 1 115 ? -9.013 -2.637 -6.422 1.00 91.25 115 GLU A C 1
ATOM 883 O O . GLU A 1 115 ? -9.724 -2.472 -7.412 1.00 91.25 115 GLU A O 1
ATOM 888 N N . VAL A 1 116 ? -8.088 -3.594 -6.358 1.00 90.25 116 VAL A N 1
ATOM 889 C CA . VAL A 1 116 ? -7.740 -4.471 -7.480 1.00 90.25 116 VAL A CA 1
ATOM 890 C C . VAL A 1 116 ? -8.936 -5.317 -7.907 1.00 90.25 116 VAL A C 1
ATOM 892 O O . VAL A 1 116 ? -9.257 -5.374 -9.092 1.00 90.25 116 VAL A O 1
ATOM 895 N N . VAL A 1 117 ? -9.656 -5.937 -6.964 1.00 89.88 117 VAL A N 1
ATOM 896 C CA . VAL A 1 117 ? -10.834 -6.758 -7.297 1.00 89.88 117 VAL A CA 1
ATOM 897 C C . VAL A 1 117 ? -11.941 -5.907 -7.924 1.00 89.88 117 VAL A C 1
ATOM 899 O O . VAL A 1 117 ? -12.569 -6.337 -8.890 1.00 89.88 117 VAL A O 1
ATOM 902 N N . ARG A 1 118 ? -12.179 -4.689 -7.422 1.00 88.50 118 ARG A N 1
ATOM 903 C CA . ARG A 1 118 ? -13.156 -3.761 -8.017 1.00 88.50 118 ARG A CA 1
ATOM 904 C C . ARG A 1 118 ? -12.731 -3.293 -9.406 1.00 88.50 118 ARG A C 1
ATOM 906 O O . ARG A 1 118 ? -13.587 -3.226 -10.287 1.00 88.50 118 ARG A O 1
ATOM 913 N N . GLY A 1 119 ? -11.444 -3.019 -9.612 1.00 86.12 119 GLY A N 1
ATOM 914 C CA . GLY A 1 119 ? -10.881 -2.710 -10.926 1.00 86.12 119 GLY A CA 1
ATOM 915 C C . GLY A 1 119 ? -11.122 -3.851 -11.911 1.00 86.12 119 GLY A C 1
ATOM 916 O O . GLY A 1 119 ? -11.736 -3.648 -12.954 1.00 86.12 119 GLY A O 1
ATOM 917 N N . MET A 1 120 ? -10.790 -5.085 -11.517 1.00 86.75 120 MET A N 1
ATOM 918 C CA . MET A 1 120 ? -11.030 -6.280 -12.332 1.00 86.75 120 MET A CA 1
ATOM 919 C C . MET A 1 120 ? -12.511 -6.492 -12.674 1.00 86.75 120 MET A C 1
ATOM 921 O O . MET A 1 120 ? -12.823 -6.875 -13.799 1.00 86.75 120 MET A O 1
ATOM 925 N N . LEU A 1 121 ? -13.431 -6.251 -11.734 1.00 85.44 121 LEU A N 1
ATOM 926 C CA . LEU A 1 121 ? -14.873 -6.316 -12.001 1.00 85.44 121 LEU A CA 1
ATOM 927 C C . LEU A 1 121 ? -15.319 -5.230 -12.990 1.00 85.44 121 LEU A C 1
ATOM 929 O O . LEU A 1 121 ? -16.109 -5.503 -13.890 1.00 85.44 121 LEU A O 1
ATOM 933 N N . THR A 1 122 ? -14.799 -4.012 -12.835 1.00 85.12 122 THR A N 1
ATOM 934 C CA . THR A 1 122 ? -15.138 -2.860 -13.687 1.00 85.12 122 THR A CA 1
ATOM 935 C C . THR A 1 122 ? -14.647 -3.059 -15.121 1.00 85.12 122 THR A C 1
ATOM 937 O O . THR A 1 122 ? -15.361 -2.747 -16.069 1.00 85.12 122 THR A O 1
ATOM 940 N N . GLU A 1 123 ? -13.457 -3.635 -15.288 1.00 82.31 123 GLU A N 1
ATOM 941 C CA . GLU A 1 123 ? -12.844 -3.932 -16.588 1.00 82.31 123 GLU A CA 1
ATOM 942 C C . GLU A 1 123 ? -13.356 -5.241 -17.217 1.00 82.31 123 GLU A C 1
ATOM 944 O O . GLU A 1 123 ? -12.954 -5.605 -18.321 1.00 82.31 123 GLU A O 1
ATOM 949 N N . GLY A 1 124 ? -14.238 -5.973 -16.526 1.00 79.75 124 GLY A N 1
ATOM 950 C CA . GLY A 1 124 ? -14.747 -7.267 -16.985 1.00 79.75 124 GLY A CA 1
ATOM 951 C C . GLY A 1 124 ? -13.705 -8.393 -16.971 1.00 79.75 124 GLY A C 1
ATOM 952 O O . GLY A 1 124 ? -13.915 -9.430 -17.596 1.00 79.75 124 GLY A O 1
ATOM 953 N N . LEU A 1 125 ? -12.592 -8.217 -16.252 1.00 74.81 125 LEU A N 1
ATOM 954 C CA . LEU A 1 125 ? -11.531 -9.218 -16.067 1.00 74.81 125 LEU A CA 1
ATOM 955 C C . LEU A 1 125 ? -11.908 -10.304 -15.051 1.00 74.81 125 LEU A C 1
ATOM 957 O O . LEU A 1 125 ? -11.286 -11.366 -15.004 1.00 74.81 125 LEU A O 1
ATOM 961 N N . ALA A 1 126 ? -12.932 -10.047 -14.244 1.00 72.62 126 ALA A N 1
ATOM 962 C CA . ALA A 1 126 ? -13.598 -11.039 -13.421 1.00 72.62 126 ALA A CA 1
ATOM 963 C C . ALA A 1 126 ? -15.107 -10.902 -13.620 1.00 72.62 126 ALA A C 1
ATOM 965 O O . ALA A 1 126 ? -15.645 -9.796 -13.582 1.00 72.62 126 ALA A O 1
ATOM 966 N N . LYS A 1 127 ? -15.801 -12.026 -13.803 1.00 70.69 127 LYS A N 1
ATOM 967 C CA . LYS A 1 127 ? -17.264 -12.057 -13.819 1.00 70.69 127 LYS A CA 1
ATOM 968 C C . LYS A 1 127 ? -17.762 -12.948 -12.690 1.00 70.69 127 LYS A C 1
ATOM 970 O O . LYS A 1 127 ? -17.360 -14.107 -12.588 1.00 70.69 127 LYS A O 1
ATOM 975 N N . ALA A 1 128 ? -18.632 -12.394 -11.854 1.00 65.62 128 ALA A N 1
ATOM 976 C CA . ALA A 1 128 ? -19.535 -13.176 -11.027 1.00 65.62 128 ALA A CA 1
ATOM 977 C C . ALA A 1 128 ? -20.760 -13.452 -11.898 1.00 65.62 128 ALA A C 1
ATOM 979 O O . ALA A 1 128 ? -21.515 -12.537 -12.209 1.00 65.62 128 ALA A O 1
ATOM 980 N N . ASP A 1 129 ? -20.879 -14.671 -12.402 1.00 60.25 129 ASP A N 1
ATOM 981 C CA . ASP A 1 129 ? -22.022 -15.071 -13.214 1.00 60.25 129 ASP A CA 1
ATOM 982 C C . ASP A 1 129 ? -22.970 -15.848 -12.297 1.00 60.25 129 ASP A C 1
ATOM 984 O O . ASP A 1 129 ? -22.514 -16.694 -11.531 1.00 60.25 129 ASP A O 1
ATOM 988 N N . ASP A 1 130 ? -24.250 -15.484 -12.300 1.00 56.44 130 ASP A N 1
ATOM 989 C CA . ASP A 1 130 ? -25.304 -15.834 -11.339 1.00 56.44 130 ASP A CA 1
ATOM 990 C C . ASP A 1 130 ? -25.284 -17.308 -10.866 1.00 56.44 130 ASP A C 1
ATOM 992 O O . ASP A 1 130 ? -25.984 -18.176 -11.387 1.00 56.44 130 ASP A O 1
ATOM 996 N N . GLY A 1 131 ? -24.473 -17.606 -9.844 1.00 57.19 131 GLY A N 1
ATOM 997 C CA . GLY A 1 131 ? -24.335 -18.945 -9.258 1.00 57.19 131 GLY A CA 1
ATOM 998 C C . GLY A 1 131 ? -23.313 -19.882 -9.919 1.00 57.19 131 GLY A C 1
ATOM 999 O O . GLY A 1 131 ? -23.194 -21.028 -9.480 1.00 57.19 131 GLY A O 1
ATOM 1000 N N . SER A 1 132 ? -22.548 -19.432 -10.916 1.00 58.06 132 SER A N 1
ATOM 1001 C CA . SER A 1 132 ? -21.451 -20.199 -11.518 1.00 58.06 132 SER A CA 1
ATOM 1002 C C . SER A 1 132 ? -20.070 -19.727 -11.035 1.00 58.06 132 SER A C 1
ATOM 1004 O O . SER A 1 132 ? -19.920 -18.690 -10.387 1.00 58.06 132 SER A O 1
ATOM 1006 N N . ALA A 1 133 ? -19.049 -20.564 -11.243 1.00 62.78 133 ALA A N 1
ATOM 1007 C CA . ALA A 1 133 ? -17.694 -20.294 -10.770 1.00 62.78 133 ALA A CA 1
ATOM 1008 C C . ALA A 1 133 ? -17.137 -19.017 -11.422 1.00 62.78 133 ALA A C 1
ATOM 1010 O O . ALA A 1 133 ? -17.254 -18.862 -12.636 1.00 62.78 133 ALA A O 1
ATOM 1011 N N . ALA A 1 134 ? -16.491 -18.136 -10.642 1.00 65.88 134 ALA A N 1
ATOM 1012 C CA . ALA A 1 134 ? -15.784 -16.995 -11.227 1.00 65.88 134 ALA A CA 1
ATOM 1013 C C . ALA A 1 134 ? -14.809 -17.484 -12.293 1.00 65.88 134 ALA A C 1
ATOM 1015 O O . ALA A 1 134 ? -13.956 -18.339 -12.036 1.00 65.88 134 ALA A O 1
ATOM 1016 N N . VAL A 1 135 ? -14.922 -16.883 -13.470 1.00 67.94 135 VAL A N 1
ATOM 1017 C CA . VAL A 1 135 ? -13.940 -17.049 -14.527 1.00 67.94 135 VAL A CA 1
ATOM 1018 C C . VAL A 1 135 ? -12.950 -15.909 -14.393 1.00 67.94 135 VAL A C 1
ATOM 1020 O O . VAL A 1 135 ? -13.312 -14.734 -14.445 1.00 67.94 135 VAL A O 1
ATOM 1023 N N . ASP A 1 136 ? -11.693 -16.275 -14.186 1.00 71.81 136 ASP A N 1
ATOM 1024 C CA . ASP A 1 136 ? -10.588 -15.348 -14.344 1.00 71.81 136 ASP A CA 1
ATOM 1025 C C . ASP A 1 136 ? -10.384 -15.074 -15.838 1.00 71.81 136 ASP A C 1
ATOM 1027 O O . ASP A 1 136 ? -9.869 -15.922 -16.567 1.00 71.81 136 ASP A O 1
ATOM 1031 N N . LEU A 1 137 ? -10.806 -13.896 -16.291 1.00 70.25 137 LEU A N 1
ATOM 1032 C CA . LEU A 1 137 ? -10.660 -13.443 -17.674 1.00 70.25 137 LEU A CA 1
ATOM 1033 C C . LEU A 1 137 ? -9.392 -12.601 -17.871 1.00 70.25 137 LEU A C 1
ATOM 1035 O O . LEU A 1 137 ? -9.082 -12.208 -18.991 1.00 70.25 137 LEU A O 1
ATOM 1039 N N . SER A 1 138 ? -8.615 -12.377 -16.808 1.00 68.81 138 SER A N 1
ATOM 1040 C CA . SER A 1 138 ? -7.378 -11.593 -16.864 1.00 68.81 138 SER A CA 1
ATOM 1041 C C . SER A 1 138 ? -6.211 -12.282 -17.578 1.00 68.81 138 SER A C 1
ATOM 1043 O O . SER A 1 138 ? -5.150 -11.685 -17.772 1.00 68.81 138 SER A O 1
ATOM 1045 N N . GLY A 1 139 ? -6.364 -13.566 -17.920 1.00 71.38 139 GLY A N 1
ATOM 1046 C CA . GLY A 1 139 ? -5.333 -14.348 -18.599 1.00 71.38 139 GLY A CA 1
ATOM 1047 C C . GLY A 1 139 ? -4.033 -14.489 -17.804 1.00 71.38 139 GLY A C 1
ATOM 1048 O O . GLY A 1 139 ? -2.991 -14.745 -18.401 1.00 71.38 139 GLY A O 1
ATOM 1049 N N . GLY A 1 140 ? -4.053 -14.295 -16.482 1.00 73.94 140 GLY A N 1
ATOM 1050 C CA . GLY A 1 140 ? -2.821 -14.298 -15.689 1.00 73.94 140 GLY A CA 1
ATOM 1051 C C . GLY A 1 140 ? -2.583 -13.027 -14.891 1.00 73.94 140 GLY A C 1
ATOM 1052 O O . GLY A 1 140 ? -1.888 -13.090 -13.882 1.00 73.94 140 GLY A O 1
ATOM 1053 N N . ARG A 1 141 ? -3.109 -11.893 -15.357 1.00 75.25 141 ARG A N 1
ATOM 1054 C CA . ARG A 1 141 ? -2.623 -10.569 -14.966 1.00 75.25 141 ARG A CA 1
ATOM 1055 C C . ARG A 1 141 ? -3.485 -9.951 -13.877 1.00 75.25 141 ARG A C 1
ATOM 1057 O O . ARG A 1 141 ? -4.681 -9.770 -14.048 1.00 75.25 141 ARG A O 1
ATOM 1064 N N . VAL A 1 142 ? -2.863 -9.575 -12.773 1.00 79.19 142 VAL A N 1
ATOM 1065 C CA . VAL A 1 142 ? -3.526 -8.774 -11.746 1.00 79.19 142 VAL A CA 1
ATOM 1066 C C . VAL A 1 142 ? -3.141 -7.314 -11.989 1.00 79.19 142 VAL A C 1
ATOM 1068 O O . VAL A 1 142 ? -1.946 -7.036 -12.082 1.00 79.19 142 VAL A O 1
ATOM 1071 N N . PRO A 1 143 ? -4.106 -6.395 -12.174 1.00 78.25 143 PRO A N 1
ATOM 1072 C CA . PRO A 1 143 ? -3.782 -4.983 -12.320 1.00 78.25 143 PRO A CA 1
ATOM 1073 C C . PRO A 1 143 ? -3.220 -4.440 -11.004 1.00 78.25 143 PRO A C 1
ATOM 1075 O O . PRO A 1 143 ? -3.604 -4.892 -9.924 1.00 78.25 143 PRO A O 1
ATOM 1078 N N . LEU A 1 144 ? -2.329 -3.454 -11.097 1.00 76.88 144 LEU A N 1
ATOM 1079 C CA . LEU A 1 144 ? -1.889 -2.709 -9.921 1.00 76.88 144 LEU A CA 1
ATOM 1080 C C . LEU A 1 144 ? -3.075 -1.929 -9.324 1.00 76.88 144 LEU A C 1
ATOM 1082 O O . LEU A 1 144 ? -3.933 -1.462 -10.080 1.00 76.88 144 LEU A O 1
ATOM 1086 N N . PRO A 1 145 ? -3.129 -1.745 -7.992 1.00 78.44 145 PRO A N 1
ATOM 1087 C CA . PRO A 1 145 ? -4.109 -0.856 -7.377 1.00 78.44 145 PRO A CA 1
ATOM 1088 C C . PRO A 1 145 ? -3.986 0.557 -7.971 1.00 78.44 145 PRO A C 1
ATOM 1090 O O . PRO A 1 145 ? -2.871 1.066 -8.116 1.00 78.44 145 PRO A O 1
ATOM 1093 N N . ALA A 1 146 ? -5.100 1.211 -8.314 1.00 76.88 146 ALA A N 1
AT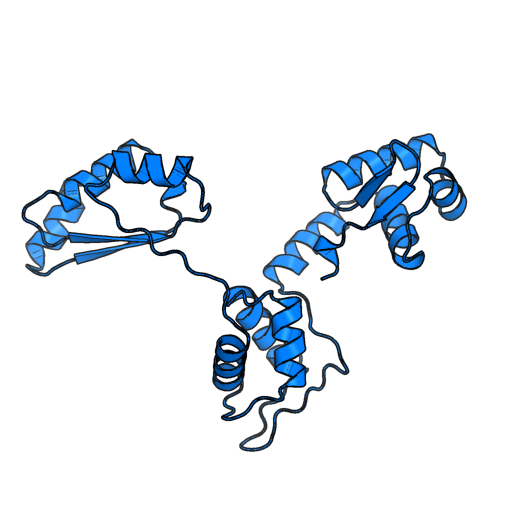OM 1094 C CA . ALA A 1 146 ? -5.080 2.550 -8.914 1.00 76.88 146 ALA A CA 1
ATOM 1095 C C . ALA A 1 146 ? -4.414 3.592 -7.994 1.00 76.88 146 ALA A C 1
ATOM 1097 O O . ALA A 1 146 ? -3.679 4.449 -8.471 1.00 76.88 146 ALA A O 1
ATOM 1098 N N . SER A 1 147 ? -4.551 3.450 -6.677 1.00 76.62 147 SER A N 1
ATOM 1099 C CA . SER A 1 147 ? -3.884 4.252 -5.650 1.00 76.62 147 SER A CA 1
ATOM 1100 C C . SER A 1 147 ? -2.357 4.204 -5.729 1.00 76.62 147 SER A C 1
ATOM 1102 O O . SER A 1 147 ? -1.698 5.147 -5.299 1.00 76.62 147 SER A O 1
ATOM 1104 N N . VAL A 1 148 ? -1.791 3.146 -6.315 1.00 78.62 148 VAL A N 1
ATOM 1105 C CA . VAL A 1 148 ? -0.358 3.021 -6.617 1.00 78.62 148 VAL A CA 1
ATOM 1106 C C . VAL A 1 148 ? -0.078 3.438 -8.062 1.00 78.62 148 VAL A C 1
ATOM 1108 O O . VAL A 1 148 ? 0.852 4.202 -8.328 1.00 78.62 148 VAL A O 1
ATOM 1111 N N . ALA A 1 149 ? -0.898 2.972 -9.006 1.00 77.75 149 ALA A N 1
ATOM 1112 C CA . ALA A 1 149 ? -0.677 3.178 -10.432 1.00 77.75 149 ALA A CA 1
ATOM 1113 C C . ALA A 1 149 ? -0.838 4.643 -10.868 1.00 77.75 149 ALA A C 1
ATOM 1115 O O . ALA A 1 149 ? -0.078 5.106 -11.720 1.00 77.75 149 ALA A O 1
ATOM 1116 N N . GLU A 1 150 ? -1.795 5.388 -10.312 1.00 81.00 150 GLU A N 1
ATOM 1117 C CA . GLU A 1 150 ? -2.069 6.779 -10.689 1.00 81.00 150 GLU A CA 1
ATOM 1118 C C . GLU A 1 150 ? -0.954 7.735 -10.249 1.00 81.00 150 GLU A C 1
ATOM 1120 O O . GLU A 1 150 ? -0.442 8.454 -11.117 1.00 81.00 150 GLU A O 1
ATOM 1125 N N . PRO A 1 151 ? -0.498 7.748 -8.975 1.00 78.88 151 PRO A N 1
ATOM 1126 C CA . PRO A 1 151 ? 0.627 8.592 -8.584 1.00 78.88 151 PRO A CA 1
ATOM 1127 C C . PRO A 1 151 ? 1.891 8.258 -9.371 1.00 78.88 151 PRO A C 1
ATOM 1129 O O . PRO A 1 151 ? 2.563 9.170 -9.853 1.00 78.88 151 PRO A O 1
ATOM 1132 N N . LEU A 1 152 ? 2.173 6.965 -9.572 1.00 78.25 152 LEU A N 1
ATOM 1133 C CA . LEU A 1 152 ? 3.323 6.525 -10.353 1.00 78.25 152 LEU A CA 1
ATOM 1134 C C . LEU A 1 152 ? 3.214 6.987 -11.810 1.00 78.25 152 LEU A C 1
ATOM 1136 O O . LEU A 1 152 ? 4.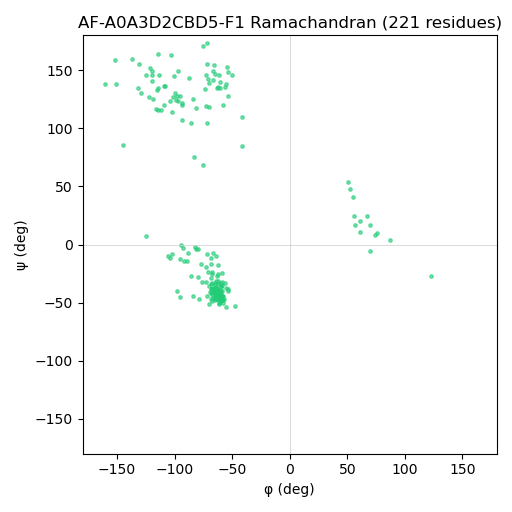164 7.533 -12.361 1.00 78.25 152 LEU A O 1
ATOM 1140 N N . SER A 1 153 ? 2.040 6.855 -12.429 1.00 80.62 153 SER A N 1
ATOM 1141 C CA . SER A 1 153 ? 1.800 7.324 -13.798 1.00 80.62 153 SER A CA 1
ATOM 1142 C C . SER A 1 153 ? 1.978 8.835 -13.925 1.00 80.62 153 SER A C 1
ATOM 1144 O O . SER A 1 153 ? 2.565 9.307 -14.899 1.00 80.62 153 SER A O 1
ATOM 1146 N N . CYS A 1 154 ? 1.494 9.606 -12.951 1.00 82.06 154 CYS A N 1
ATOM 1147 C CA . CYS A 1 154 ? 1.696 11.050 -12.905 1.00 82.06 154 CYS A CA 1
ATOM 1148 C C . CYS A 1 154 ? 3.183 11.400 -12.785 1.00 82.06 154 CY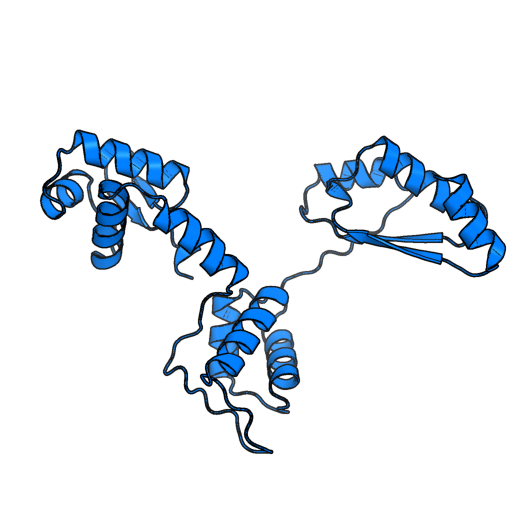S A C 1
ATOM 1150 O O . CYS A 1 154 ? 3.663 12.240 -13.543 1.00 82.06 154 CYS A O 1
ATOM 1152 N N . GLN A 1 155 ? 3.923 10.721 -11.907 1.00 82.88 155 GLN A N 1
ATOM 1153 C CA . GLN A 1 155 ? 5.368 10.906 -11.767 1.00 82.88 155 GLN A CA 1
ATOM 1154 C C . GLN A 1 155 ? 6.103 10.574 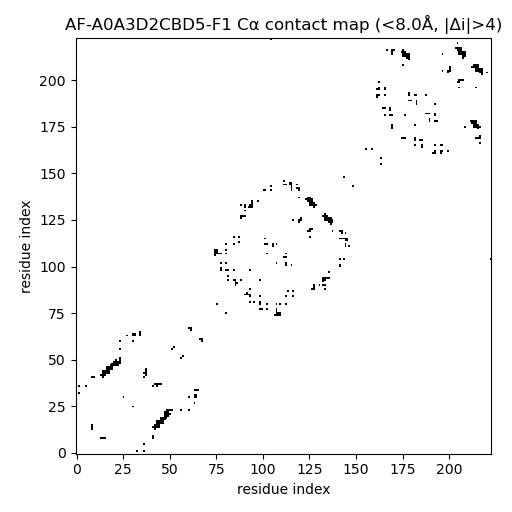-13.071 1.00 82.88 155 GLN A C 1
ATOM 1156 O O . GLN A 1 155 ? 6.852 11.411 -13.575 1.00 82.88 155 GLN A O 1
ATOM 1161 N N . LEU A 1 156 ? 5.822 9.418 -13.679 1.00 85.56 156 LEU A N 1
ATOM 1162 C CA . LEU A 1 156 ? 6.434 8.988 -14.940 1.00 85.56 156 LEU A CA 1
ATOM 1163 C C . LEU A 1 156 ? 6.166 9.973 -16.089 1.00 85.56 156 LEU A C 1
ATOM 1165 O O . LEU A 1 156 ? 7.058 10.233 -16.891 1.00 85.56 156 LEU A O 1
ATOM 1169 N N .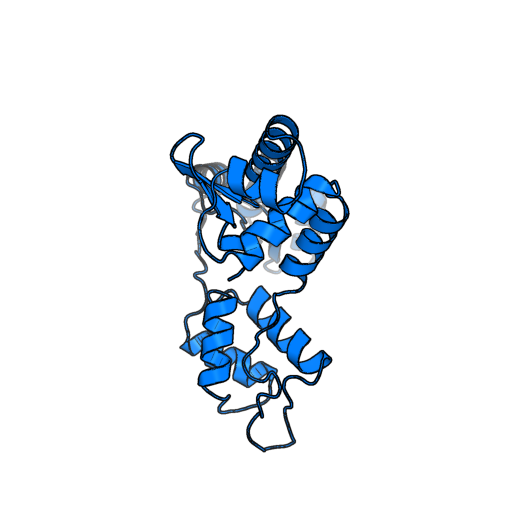 ARG A 1 157 ? 4.972 10.580 -16.151 1.00 86.75 157 ARG A N 1
ATOM 1170 C CA . ARG A 1 157 ? 4.630 11.601 -17.164 1.00 86.75 157 ARG A CA 1
ATOM 1171 C C . ARG A 1 157 ? 5.411 12.904 -17.015 1.00 86.75 157 ARG A C 1
ATOM 1173 O O . ARG A 1 157 ? 5.516 13.647 -17.986 1.00 86.75 157 ARG A O 1
ATOM 1180 N N . THR A 1 158 ? 5.918 13.199 -15.820 1.00 90.19 158 THR A N 1
ATOM 1181 C CA . THR A 1 158 ? 6.726 14.402 -15.566 1.00 90.19 158 THR A CA 1
ATOM 1182 C C . THR A 1 158 ? 8.216 14.196 -15.822 1.00 90.19 158 THR A C 1
ATOM 1184 O O . THR A 1 158 ? 8.970 15.168 -15.789 1.00 90.19 158 THR A O 1
ATOM 1187 N N . LEU A 1 159 ? 8.650 12.960 -16.095 1.00 93.19 159 LEU A N 1
ATOM 1188 C CA . LEU A 1 159 ? 10.059 12.663 -16.306 1.00 93.19 159 LEU A CA 1
ATOM 1189 C C . LEU A 1 159 ? 10.574 13.262 -17.628 1.00 93.19 159 LEU A C 1
ATOM 1191 O O . LEU A 1 159 ? 9.908 13.165 -18.664 1.00 93.19 159 LEU A O 1
ATOM 1195 N N . PRO A 1 160 ? 11.792 13.827 -17.632 1.00 94.75 160 PRO A N 1
ATOM 1196 C CA . PRO A 1 160 ? 12.515 14.147 -18.853 1.00 94.75 160 PRO A CA 1
ATOM 1197 C C . PRO A 1 160 ? 12.643 12.934 -19.782 1.00 94.75 160 PRO A C 1
ATOM 1199 O O . PRO A 1 160 ? 12.812 11.798 -19.341 1.00 94.75 160 PRO A O 1
ATOM 1202 N N . GLN A 1 161 ? 12.662 13.182 -21.093 1.00 93.81 161 GLN A N 1
ATOM 1203 C CA . GLN A 1 161 ? 12.731 12.121 -22.104 1.00 93.81 161 GLN A CA 1
ATOM 1204 C C . GLN A 1 161 ? 13.937 11.184 -21.917 1.00 93.81 161 GLN A C 1
ATOM 1206 O O . GLN A 1 161 ? 13.816 9.978 -22.118 1.00 93.81 161 GLN A O 1
ATOM 1211 N N . THR A 1 162 ? 15.092 11.712 -21.505 1.00 94.81 162 THR A N 1
ATOM 1212 C CA . THR A 1 162 ? 16.286 10.904 -21.216 1.00 94.81 162 THR A CA 1
ATOM 1213 C C . THR A 1 162 ? 16.039 9.912 -20.077 1.00 94.81 162 THR A C 1
ATOM 1215 O O . THR A 1 162 ? 16.425 8.754 -20.191 1.00 94.81 162 THR A O 1
ATOM 1218 N N . GLU A 1 163 ? 15.356 10.332 -19.012 1.00 95.50 163 GLU A N 1
ATOM 1219 C CA . GLU A 1 163 ? 15.033 9.485 -17.857 1.00 95.50 163 GLU A CA 1
ATOM 1220 C C . GLU A 1 163 ? 14.039 8.376 -18.241 1.00 95.50 163 GLU A C 1
ATOM 1222 O O . GLU A 1 163 ? 14.250 7.215 -17.893 1.00 95.50 163 GLU A O 1
ATOM 1227 N N . VAL A 1 164 ? 13.028 8.693 -19.059 1.00 94.12 164 VAL A N 1
ATOM 1228 C CA . VAL A 1 164 ? 12.092 7.693 -19.609 1.00 94.12 164 VAL A CA 1
ATOM 1229 C C . VAL A 1 164 ? 12.833 6.629 -20.422 1.00 94.12 164 VAL A C 1
ATOM 1231 O O . VAL A 1 164 ? 12.644 5.436 -20.199 1.00 94.12 164 VAL A O 1
ATOM 1234 N N . ARG A 1 165 ? 13.737 7.039 -21.319 1.00 95.19 165 ARG A N 1
ATOM 1235 C CA . ARG A 1 165 ? 14.505 6.106 -22.162 1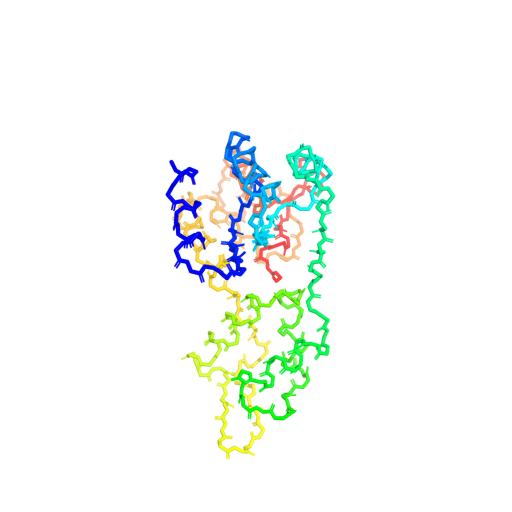.00 95.19 165 ARG A CA 1
ATOM 1236 C C . ARG A 1 165 ? 15.447 5.220 -21.345 1.00 95.19 165 ARG A C 1
ATOM 1238 O O . ARG A 1 165 ? 15.643 4.057 -21.688 1.00 95.19 165 ARG A O 1
ATOM 1245 N N . VAL A 1 166 ? 16.018 5.744 -20.257 1.00 95.06 166 VAL A N 1
ATOM 1246 C CA . VAL A 1 166 ? 16.813 4.947 -19.307 1.00 95.06 166 VAL A CA 1
ATOM 1247 C C . VAL A 1 166 ? 15.948 3.859 -18.662 1.00 95.06 166 VAL A C 1
ATOM 1249 O O . VAL A 1 166 ? 16.360 2.698 -18.634 1.00 95.06 166 VAL A O 1
ATOM 1252 N N . LEU A 1 167 ? 14.744 4.207 -18.193 1.00 93.44 167 LEU A N 1
ATOM 1253 C CA . LEU A 1 167 ? 13.809 3.242 -17.607 1.00 93.44 167 LEU A CA 1
ATOM 1254 C C . LEU A 1 167 ? 13.376 2.170 -18.615 1.00 93.44 167 LEU A C 1
ATOM 1256 O O . LEU A 1 167 ? 13.339 0.993 -18.262 1.00 93.44 167 LEU A O 1
ATOM 1260 N N . GLU A 1 168 ? 13.099 2.541 -19.866 1.00 92.69 168 GLU A N 1
ATOM 1261 C CA . GLU A 1 168 ? 12.749 1.594 -20.934 1.00 92.69 168 GLU A CA 1
ATOM 1262 C C . GLU A 1 168 ? 13.868 0.575 -21.180 1.00 92.69 168 GLU A C 1
ATOM 1264 O O . GLU A 1 168 ? 13.614 -0.629 -21.220 1.00 92.69 168 GLU A O 1
ATOM 1269 N N . VAL A 1 169 ? 15.119 1.035 -21.286 1.00 94.94 169 VAL A N 1
ATOM 1270 C CA . VAL A 1 169 ? 16.275 0.150 -21.496 1.00 94.94 169 VAL A CA 1
ATOM 1271 C C . VAL A 1 169 ? 16.461 -0.809 -20.323 1.00 94.94 169 VAL A C 1
ATOM 1273 O O . VAL A 1 169 ? 16.647 -2.006 -20.541 1.00 94.94 169 VAL A O 1
ATOM 1276 N N . LEU A 1 170 ? 16.371 -0.316 -19.086 1.00 92.31 170 LEU A N 1
ATOM 1277 C CA . LEU A 1 170 ? 16.473 -1.164 -17.896 1.00 92.31 170 LEU A CA 1
ATOM 1278 C C . LEU A 1 170 ? 15.313 -2.171 -17.802 1.00 92.31 170 LEU A C 1
ATOM 1280 O O . LEU A 1 170 ? 15.540 -3.323 -17.434 1.00 92.31 170 LEU A O 1
ATOM 1284 N N . SER A 1 171 ? 14.099 -1.770 -18.194 1.00 89.75 171 SER A N 1
ATOM 1285 C CA . SER A 1 171 ? 12.911 -2.640 -18.223 1.00 89.75 171 SER A CA 1
ATOM 1286 C C . SER A 1 171 ? 13.064 -3.781 -19.223 1.00 89.75 171 SER A C 1
ATOM 1288 O O . SER A 1 171 ? 12.724 -4.922 -18.924 1.00 89.75 171 SER A O 1
ATOM 1290 N N . LEU A 1 172 ? 13.599 -3.481 -20.409 1.00 91.19 172 LEU A N 1
ATOM 1291 C CA . LEU A 1 172 ? 13.812 -4.466 -21.468 1.00 91.19 172 LEU A CA 1
ATOM 1292 C C . LEU A 1 172 ? 14.970 -5.417 -21.165 1.00 91.19 172 LEU A C 1
ATOM 1294 O O . LEU A 1 172 ? 14.933 -6.575 -21.575 1.00 91.19 172 LEU A O 1
ATOM 1298 N N . ALA A 1 173 ? 15.999 -4.939 -20.464 1.00 88.94 173 ALA A N 1
ATOM 1299 C CA . ALA A 1 173 ? 17.165 -5.747 -20.137 1.00 88.94 173 ALA A CA 1
ATOM 1300 C C . ALA A 1 173 ? 16.846 -6.874 -19.148 1.00 88.94 173 ALA A C 1
ATOM 1302 O O . ALA A 1 173 ? 17.478 -7.928 -19.206 1.00 88.94 173 ALA A O 1
ATOM 1303 N N . GLY A 1 174 ? 15.905 -6.647 -18.222 1.00 82.19 174 GLY A N 1
ATOM 1304 C CA . GLY A 1 174 ? 15.540 -7.614 -17.180 1.00 82.19 174 GLY A CA 1
ATOM 1305 C C . GLY A 1 174 ? 16.692 -7.988 -16.235 1.00 82.19 174 GLY A C 1
ATOM 1306 O O . GLY A 1 174 ? 16.578 -8.940 -15.467 1.00 82.19 174 GLY A O 1
ATOM 1307 N N . ALA A 1 175 ? 17.812 -7.267 -16.304 1.00 86.94 175 ALA A N 1
ATOM 1308 C CA . ALA A 1 175 ? 19.029 -7.504 -15.547 1.00 86.94 175 ALA A CA 1
ATOM 1309 C C . ALA A 1 175 ? 19.792 -6.182 -15.342 1.00 86.94 175 ALA A C 1
ATOM 1311 O O . ALA A 1 175 ? 19.595 -5.235 -16.111 1.00 86.94 175 ALA A O 1
ATOM 1312 N N . PRO A 1 176 ? 20.682 -6.103 -14.337 1.00 90.81 176 PRO A N 1
ATOM 1313 C CA . PRO A 1 176 ? 21.463 -4.899 -14.081 1.00 90.81 176 PRO A CA 1
ATOM 1314 C C . PRO A 1 176 ? 22.357 -4.507 -15.264 1.00 90.81 176 PRO A C 1
ATOM 1316 O O . PRO A 1 176 ? 23.073 -5.347 -15.812 1.00 90.81 176 PRO A O 1
ATOM 1319 N N . LEU A 1 177 ? 22.375 -3.221 -15.619 1.00 92.88 177 LEU A N 1
ATOM 1320 C CA . LEU A 1 177 ? 23.187 -2.682 -16.711 1.00 92.88 177 LEU A CA 1
ATOM 1321 C C . LEU A 1 177 ? 24.185 -1.630 -16.233 1.00 92.88 177 LEU A C 1
ATOM 1323 O O . LEU A 1 177 ? 23.909 -0.828 -15.343 1.00 92.88 177 LEU A O 1
ATOM 1327 N N . ARG A 1 178 ? 25.353 -1.590 -16.881 1.00 93.44 178 ARG A N 1
ATOM 1328 C CA . ARG A 1 178 ? 26.333 -0.516 -16.671 1.00 93.44 178 ARG A CA 1
ATOM 1329 C C . ARG A 1 178 ? 25.845 0.779 -17.318 1.00 93.44 178 ARG A C 1
ATOM 1331 O O . ARG A 1 178 ? 25.292 0.732 -18.415 1.00 93.44 178 ARG A O 1
ATOM 1338 N N . ALA A 1 179 ? 26.159 1.927 -16.714 1.00 93.00 179 ALA A N 1
ATOM 1339 C CA . ALA A 1 179 ? 25.780 3.242 -17.245 1.00 93.00 179 ALA A CA 1
ATOM 1340 C C . ALA A 1 179 ? 26.217 3.449 -18.708 1.00 93.00 179 ALA A C 1
ATOM 1342 O O . ALA A 1 179 ? 25.451 3.978 -19.507 1.00 93.00 179 ALA A O 1
ATOM 1343 N N . GLN A 1 180 ? 27.406 2.957 -19.083 1.00 92.88 180 GLN A N 1
ATOM 1344 C CA . GLN A 1 180 ? 27.880 3.036 -20.468 1.00 92.88 180 GLN A CA 1
ATOM 1345 C C . GLN A 1 180 ? 26.993 2.245 -21.440 1.00 92.88 180 GLN A C 1
ATOM 1347 O O . GLN A 1 180 ? 26.647 2.755 -22.496 1.00 92.88 180 GLN A O 1
ATOM 1352 N N . GLY A 1 181 ? 26.561 1.036 -21.064 1.00 93.00 181 GLY A N 1
ATOM 1353 C CA . GLY A 1 181 ? 25.678 0.230 -21.912 1.00 93.00 181 GLY A CA 1
ATOM 1354 C C . GLY A 1 181 ? 24.304 0.873 -22.104 1.00 93.00 181 GLY A C 1
ATOM 1355 O O . GLY A 1 181 ? 23.719 0.776 -23.180 1.00 93.00 181 GLY A O 1
ATOM 1356 N N . ILE A 1 182 ? 23.814 1.586 -21.086 1.00 94.88 182 ILE A N 1
ATOM 1357 C CA . ILE A 1 182 ? 22.578 2.372 -21.178 1.00 94.88 182 ILE A CA 1
ATOM 1358 C C . ILE A 1 182 ? 22.784 3.567 -22.118 1.00 94.88 182 ILE A C 1
ATOM 1360 O O . ILE A 1 182 ? 21.964 3.779 -23.009 1.00 94.88 182 ILE A O 1
ATOM 1364 N N . ALA A 1 183 ? 23.888 4.306 -21.965 1.00 95.81 183 ALA A N 1
ATOM 1365 C CA . ALA A 1 183 ? 24.241 5.443 -22.818 1.00 95.81 183 ALA A CA 1
ATOM 1366 C C . ALA A 1 183 ? 24.351 5.057 -24.296 1.00 95.81 183 ALA A C 1
ATOM 1368 O O . ALA A 1 183 ? 23.761 5.725 -25.147 1.00 95.81 183 ALA A O 1
ATOM 1369 N N . ASP A 1 184 ? 25.003 3.933 -24.590 1.00 95.38 184 ASP A N 1
ATOM 1370 C CA . ASP A 1 184 ? 25.131 3.409 -25.949 1.00 95.38 184 ASP A CA 1
ATOM 1371 C C . ASP A 1 184 ? 23.757 3.029 -26.535 1.00 95.38 184 ASP A C 1
ATOM 1373 O O . ASP A 1 184 ? 23.454 3.359 -27.685 1.00 95.38 184 ASP A O 1
ATOM 1377 N N . ALA A 1 185 ? 22.891 2.392 -25.736 1.00 95.00 185 ALA A N 1
ATOM 1378 C CA . ALA A 1 185 ? 21.554 1.973 -26.160 1.00 95.00 185 ALA A CA 1
ATOM 1379 C C . ALA A 1 185 ? 20.638 3.162 -26.494 1.00 95.00 185 ALA A C 1
ATOM 1381 O O . ALA A 1 185 ? 19.904 3.123 -27.486 1.00 95.00 185 ALA A O 1
ATOM 1382 N N . ILE A 1 186 ? 20.698 4.239 -25.705 1.00 96.25 186 ILE A N 1
ATOM 1383 C CA . ILE A 1 186 ? 19.882 5.440 -25.933 1.00 96.25 186 ILE A CA 1
ATOM 1384 C C . ILE A 1 186 ? 20.593 6.501 -26.791 1.00 96.25 186 ILE A C 1
ATOM 1386 O O . ILE A 1 186 ? 19.971 7.495 -27.164 1.00 96.25 186 ILE A O 1
ATOM 1390 N N . ARG A 1 187 ? 21.850 6.276 -27.190 1.00 95.31 187 ARG A N 1
ATOM 1391 C CA . ARG A 1 187 ? 22.671 7.213 -27.983 1.00 95.31 187 ARG A CA 1
ATOM 1392 C C . ARG A 1 187 ? 22.782 8.606 -27.349 1.00 95.31 187 ARG A C 1
ATOM 1394 O O . ARG A 1 187 ? 22.709 9.611 -28.050 1.00 95.31 187 ARG A O 1
ATOM 1401 N N . GLU A 1 188 ? 22.945 8.651 -26.032 1.00 94.69 188 GLU A N 1
ATOM 1402 C CA . GLU A 1 188 ? 23.152 9.883 -25.254 1.00 94.69 188 GLU A CA 1
ATOM 1403 C C . GLU A 1 188 ? 24.559 9.883 -24.642 1.00 94.69 188 GLU A C 1
ATOM 1405 O O . GLU A 1 188 ? 25.222 8.847 -24.564 1.00 94.69 188 GLU A O 1
ATOM 1410 N N . GLY A 1 189 ? 25.037 11.040 -24.185 1.00 94.12 189 GLY A N 1
ATOM 1411 C CA . GLY A 1 189 ? 26.338 11.134 -23.525 1.00 94.12 189 GLY A CA 1
ATOM 1412 C C . GLY A 1 189 ? 26.334 10.489 -22.135 1.00 94.12 189 GLY A C 1
ATOM 1413 O O . GLY A 1 189 ? 25.391 10.663 -21.361 1.00 94.12 189 GLY A O 1
ATOM 1414 N N . SER A 1 190 ? 27.427 9.820 -21.755 1.00 91.81 190 SER A N 1
ATOM 1415 C CA . SER A 1 190 ? 27.539 9.123 -20.460 1.00 91.81 190 SER A CA 1
ATOM 1416 C C . SER A 1 190 ? 27.282 10.037 -19.254 1.00 91.81 190 SER A C 1
ATOM 1418 O O . SER A 1 190 ? 26.689 9.607 -18.270 1.00 91.81 190 SER A O 1
ATOM 1420 N N . VAL A 1 191 ? 27.655 11.320 -19.340 1.00 93.38 191 VAL A N 1
ATOM 1421 C CA . VAL A 1 191 ? 27.377 12.322 -18.292 1.00 93.38 191 VAL A CA 1
ATOM 1422 C C . VAL A 1 191 ? 25.872 12.556 -18.122 1.00 93.38 191 VAL A C 1
ATOM 1424 O O . VAL A 1 191 ? 25.377 12.581 -16.999 1.00 93.38 191 VAL A O 1
ATOM 1427 N N . GLN A 1 192 ? 25.124 12.679 -19.221 1.00 94.75 192 GLN A N 1
ATOM 1428 C CA . GLN A 1 192 ? 23.671 12.888 -19.187 1.00 94.75 192 GLN A CA 1
ATOM 1429 C C . GLN A 1 192 ? 22.958 11.666 -18.601 1.00 94.75 192 GLN A C 1
ATOM 1431 O O . GLN A 1 192 ? 22.054 11.815 -17.783 1.00 94.75 192 GLN A O 1
ATOM 1436 N N . VAL A 1 193 ? 23.412 10.462 -18.959 1.00 95.69 193 VAL A N 1
ATOM 1437 C CA . VAL A 1 193 ? 22.871 9.210 -18.414 1.00 95.69 193 VAL A CA 1
ATOM 1438 C C . VAL A 1 193 ? 23.161 9.061 -16.928 1.00 95.69 193 VAL A C 1
ATOM 1440 O O . VAL A 1 193 ? 22.267 8.677 -16.183 1.00 95.69 193 VAL A O 1
ATOM 1443 N N . LEU A 1 194 ? 24.362 9.413 -16.465 1.00 94.12 194 LEU A N 1
ATOM 1444 C CA . LEU A 1 194 ? 24.674 9.404 -15.034 1.00 94.12 194 LEU A CA 1
ATOM 1445 C C . LEU A 1 194 ? 23.800 10.392 -14.250 1.00 94.12 194 LEU A C 1
ATOM 1447 O O . LEU A 1 194 ? 23.308 10.046 -13.180 1.00 94.12 194 LEU A O 1
ATOM 1451 N N . HIS A 1 195 ? 23.544 11.587 -14.792 1.00 94.75 195 HIS A N 1
ATOM 1452 C CA . HIS A 1 195 ? 22.604 12.532 -14.182 1.00 94.75 195 HIS A CA 1
ATOM 1453 C C . HIS A 1 195 ? 21.173 11.982 -14.133 1.00 94.75 195 HIS A C 1
ATOM 1455 O O . HIS A 1 195 ? 20.523 12.086 -13.092 1.00 94.75 195 HIS A O 1
ATOM 1461 N N . ALA A 1 196 ? 20.704 11.365 -15.221 1.00 95.50 196 ALA A N 1
ATOM 1462 C CA . ALA A 1 196 ? 19.391 10.728 -15.280 1.00 95.50 196 ALA A CA 1
ATOM 1463 C C . ALA A 1 196 ? 19.268 9.590 -14.250 1.00 95.50 196 ALA A C 1
ATOM 1465 O O . ALA A 1 196 ? 18.310 9.555 -13.485 1.00 95.50 196 ALA A O 1
ATOM 1466 N N . LEU A 1 197 ? 20.266 8.705 -14.164 1.00 94.56 197 LEU A N 1
ATOM 1467 C CA . LEU A 1 197 ? 20.308 7.612 -13.187 1.00 94.56 197 LEU A CA 1
ATOM 1468 C C . LEU A 1 197 ? 20.318 8.131 -11.746 1.00 94.56 197 LEU A C 1
ATOM 1470 O O . LEU A 1 197 ? 19.560 7.635 -10.918 1.00 94.56 197 LEU A O 1
ATOM 1474 N N . ALA A 1 198 ? 21.102 9.170 -11.449 1.00 92.94 198 ALA A N 1
ATOM 1475 C CA . ALA A 1 198 ? 21.141 9.777 -10.121 1.00 92.94 198 ALA A CA 1
ATOM 1476 C C . ALA A 1 198 ? 19.798 10.416 -9.720 1.00 92.94 198 ALA A C 1
ATOM 1478 O O . ALA A 1 198 ? 19.398 10.348 -8.555 1.00 92.94 198 ALA A O 1
ATOM 1479 N N . ASN A 1 199 ? 19.088 11.042 -10.663 1.00 93.00 199 ASN A N 1
ATOM 1480 C CA . ASN A 1 199 ? 17.744 11.568 -10.420 1.00 93.00 199 ASN A CA 1
ATOM 1481 C C . ASN A 1 199 ? 16.732 10.442 -10.197 1.00 93.00 199 ASN A C 1
ATOM 1483 O O . ASN A 1 199 ? 16.014 10.465 -9.200 1.00 93.00 199 ASN A O 1
ATOM 1487 N N . LEU A 1 200 ? 16.718 9.437 -11.073 1.00 92.94 200 LEU A N 1
ATOM 1488 C CA . LEU A 1 200 ? 15.834 8.277 -10.966 1.00 92.94 200 LEU A CA 1
ATOM 1489 C C . LEU A 1 200 ? 16.064 7.500 -9.662 1.00 92.94 200 LEU A C 1
ATOM 1491 O O . LEU A 1 200 ? 15.104 7.036 -9.053 1.00 92.94 200 LEU A O 1
ATOM 1495 N N . ALA A 1 201 ? 17.309 7.411 -9.191 1.00 91.19 201 ALA A N 1
ATOM 1496 C CA . ALA A 1 201 ? 17.645 6.793 -7.912 1.00 91.19 201 ALA A CA 1
ATOM 1497 C C . ALA A 1 201 ? 17.099 7.588 -6.724 1.00 91.19 201 ALA A C 1
ATOM 1499 O O . ALA A 1 201 ? 16.558 7.015 -5.784 1.00 91.19 201 ALA A O 1
ATOM 1500 N N . ARG A 1 202 ? 17.162 8.925 -6.787 1.00 89.00 202 ARG A N 1
ATOM 1501 C CA . ARG A 1 202 ? 16.563 9.808 -5.773 1.00 89.00 202 ARG A CA 1
ATOM 1502 C C . ARG A 1 202 ? 15.041 9.675 -5.715 1.00 89.00 202 ARG A C 1
ATOM 1504 O O . ARG A 1 202 ? 14.461 9.840 -4.649 1.00 89.00 202 ARG A O 1
ATOM 1511 N N . LEU A 1 203 ? 14.414 9.382 -6.854 1.00 86.56 203 LEU A N 1
ATOM 1512 C CA . LEU A 1 203 ? 12.985 9.080 -6.958 1.00 86.56 203 LEU A CA 1
ATOM 1513 C C . LEU A 1 203 ? 12.644 7.634 -6.556 1.00 86.56 203 LEU A C 1
ATOM 1515 O O . LEU A 1 203 ? 11.473 7.272 -6.554 1.00 86.56 203 LEU A O 1
ATOM 1519 N N . GLY A 1 204 ? 13.642 6.801 -6.238 1.00 87.62 204 GLY A N 1
ATOM 1520 C CA . GLY A 1 204 ? 13.455 5.392 -5.888 1.00 87.62 204 GLY A CA 1
ATOM 1521 C C . GLY A 1 204 ? 13.134 4.476 -7.074 1.00 87.62 204 GLY A C 1
ATOM 1522 O O . GLY A 1 204 ? 12.836 3.305 -6.861 1.00 87.62 204 GLY A O 1
ATOM 1523 N N . LEU A 1 205 ? 13.212 4.961 -8.318 1.00 89.06 205 LEU A N 1
ATOM 1524 C CA . LEU A 1 205 ? 12.830 4.204 -9.521 1.00 89.06 205 LEU A CA 1
ATOM 1525 C C . LEU A 1 205 ? 13.913 3.215 -9.984 1.00 89.06 205 LEU A C 1
ATOM 1527 O O . LEU A 1 205 ? 13.612 2.185 -10.589 1.00 89.06 205 LEU A O 1
ATOM 1531 N N . VAL A 1 206 ? 15.177 3.517 -9.686 1.00 92.06 206 VAL A N 1
ATOM 1532 C CA . VAL A 1 206 ? 16.323 2.642 -9.958 1.00 92.06 206 VAL A CA 1
ATOM 1533 C C . VAL A 1 206 ? 17.193 2.508 -8.717 1.00 92.06 206 VAL A C 1
ATOM 1535 O O . VAL A 1 206 ? 17.237 3.399 -7.871 1.00 92.06 206 VAL A O 1
ATOM 1538 N N . SER A 1 207 ? 17.929 1.409 -8.641 1.00 90.00 207 SER A N 1
ATOM 1539 C CA . SER A 1 207 ? 18.901 1.135 -7.592 1.00 90.00 207 SER A CA 1
ATOM 1540 C C . SER A 1 207 ? 20.269 0.831 -8.185 1.00 90.00 207 SER A C 1
ATOM 1542 O O . SER A 1 207 ? 20.400 0.245 -9.266 1.00 90.00 207 SER A O 1
ATOM 1544 N N . GLU A 1 208 ? 21.296 1.246 -7.456 1.00 90.44 208 GLU A N 1
ATOM 1545 C CA . GLU A 1 208 ? 22.689 0.960 -7.755 1.00 90.44 208 GLU A CA 1
ATOM 1546 C C . GLU A 1 208 ? 23.114 -0.297 -6.987 1.00 90.44 208 GLU A C 1
ATOM 1548 O O . GLU A 1 208 ? 23.005 -0.358 -5.765 1.00 90.44 208 GLU A O 1
ATOM 1553 N N . LEU A 1 209 ? 23.566 -1.328 -7.704 1.00 81.75 209 LEU A N 1
ATOM 1554 C CA . LEU A 1 209 ? 23.905 -2.634 -7.117 1.00 81.75 209 LEU A CA 1
ATOM 1555 C C . LEU A 1 209 ? 25.380 -2.753 -6.708 1.00 81.75 209 LEU A C 1
ATOM 1557 O O . LEU A 1 209 ? 25.754 -3.670 -5.982 1.00 81.75 209 LEU A O 1
ATOM 1561 N N . ALA A 1 210 ? 26.218 -1.834 -7.180 1.00 69.69 210 ALA A N 1
ATOM 1562 C CA . ALA A 1 210 ? 27.609 -1.652 -6.783 1.00 69.69 210 ALA A CA 1
ATOM 1563 C C . ALA A 1 210 ? 28.033 -0.236 -7.191 1.00 69.69 210 ALA A C 1
ATOM 1565 O O . ALA A 1 210 ? 27.677 0.176 -8.297 1.00 69.69 210 ALA A O 1
ATOM 1566 N N . GLU A 1 211 ? 28.782 0.472 -6.335 1.00 68.44 211 GLU A N 1
ATOM 1567 C CA . GLU A 1 211 ? 29.210 1.869 -6.545 1.00 68.44 211 GLU A CA 1
ATOM 1568 C C . GLU A 1 211 ? 29.658 2.127 -7.998 1.00 68.44 211 GLU A C 1
ATOM 1570 O O . GLU A 1 211 ? 30.672 1.615 -8.474 1.00 68.44 211 GLU A O 1
ATOM 1575 N N . GLY A 1 212 ? 28.857 2.890 -8.732 1.00 60.38 212 GLY A N 1
ATOM 1576 C CA . GLY A 1 212 ? 29.035 3.322 -10.115 1.00 60.38 212 GLY A CA 1
ATOM 1577 C C . GLY A 1 212 ? 28.906 2.246 -11.194 1.00 60.38 212 GLY A C 1
ATOM 1578 O O . GLY A 1 212 ? 28.985 2.572 -12.382 1.00 60.38 212 GLY A O 1
ATOM 1579 N N . ALA A 1 213 ? 28.751 0.969 -10.842 1.00 71.88 213 ALA A N 1
ATOM 1580 C CA . ALA A 1 213 ? 29.054 -0.123 -11.762 1.00 71.88 213 ALA A CA 1
ATOM 1581 C C . ALA A 1 213 ? 27.830 -0.692 -12.481 1.00 71.88 213 ALA A C 1
ATOM 1583 O O . ALA A 1 213 ? 27.933 -1.007 -13.669 1.00 71.88 213 ALA A O 1
ATOM 1584 N N . ALA A 1 214 ? 26.697 -0.850 -11.797 1.00 85.56 214 ALA A N 1
ATOM 1585 C CA . ALA A 1 214 ? 25.505 -1.460 -12.378 1.00 85.56 214 ALA A CA 1
ATOM 1586 C C . ALA A 1 214 ? 24.217 -0.928 -11.748 1.00 85.56 214 ALA A C 1
ATOM 1588 O O . ALA A 1 214 ? 24.109 -0.796 -10.530 1.00 85.56 214 ALA A O 1
ATOM 1589 N N . TRP A 1 215 ? 23.236 -0.684 -12.609 1.00 91.19 215 TRP A N 1
ATOM 1590 C CA . TRP A 1 215 ? 21.947 -0.093 -12.284 1.00 91.19 215 TRP A CA 1
ATOM 1591 C C . TRP A 1 215 ? 20.832 -1.069 -12.629 1.00 91.19 215 TRP A C 1
ATOM 1593 O O . TRP A 1 215 ? 20.891 -1.739 -13.660 1.00 91.19 215 TRP A O 1
ATOM 1603 N N . SER A 1 216 ? 19.813 -1.143 -11.782 1.00 90.81 216 SER A N 1
ATOM 1604 C CA . SER A 1 216 ? 18.625 -1.972 -11.999 1.00 90.81 216 SER A CA 1
ATOM 1605 C C . SER A 1 216 ? 17.355 -1.220 -11.622 1.00 90.81 216 SER A C 1
ATOM 1607 O O . SER A 1 216 ? 17.419 -0.251 -10.868 1.00 90.81 216 SER A O 1
ATOM 1609 N N . LEU A 1 217 ? 16.205 -1.651 -12.140 1.00 88.62 217 LEU A N 1
ATOM 1610 C CA . LEU A 1 217 ? 14.918 -1.134 -11.675 1.00 88.62 217 LEU A CA 1
ATOM 1611 C C . LEU A 1 217 ? 14.673 -1.557 -10.230 1.00 88.62 217 LEU A C 1
ATOM 1613 O O . LEU A 1 217 ? 14.968 -2.690 -9.845 1.00 88.62 217 LEU A O 1
ATOM 1617 N N . SER A 1 218 ? 14.097 -0.659 -9.441 1.00 81.06 218 SER A N 1
ATOM 1618 C CA . SER A 1 218 ? 13.632 -1.004 -8.103 1.00 81.06 218 SER A CA 1
ATOM 1619 C C . SER A 1 218 ? 12.409 -1.919 -8.212 1.00 81.06 218 SER A C 1
ATOM 1621 O O . SER A 1 218 ? 11.377 -1.531 -8.757 1.00 81.06 218 SER A O 1
ATOM 1623 N N . PHE A 1 219 ? 12.521 -3.145 -7.693 1.00 55.38 219 PHE A N 1
ATOM 1624 C CA . PHE A 1 219 ? 11.463 -4.164 -7.757 1.00 55.38 219 PHE A CA 1
ATOM 1625 C C . PHE A 1 219 ? 10.163 -3.763 -7.040 1.00 55.38 219 PHE A C 1
ATOM 1627 O O . PHE A 1 219 ? 9.116 -4.321 -7.350 1.00 55.38 219 PHE A O 1
ATOM 1634 N N . GLU A 1 220 ? 10.195 -2.763 -6.153 1.00 52.31 220 GLU A N 1
ATOM 1635 C CA . GLU A 1 220 ? 9.005 -2.243 -5.457 1.00 52.31 220 GLU A CA 1
ATOM 1636 C C . GLU A 1 220 ? 7.967 -1.587 -6.389 1.00 52.31 220 GLU A C 1
ATOM 1638 O O . GLU A 1 220 ? 6.856 -1.301 -5.960 1.00 52.31 220 GLU A O 1
ATOM 1643 N N . LEU A 1 221 ? 8.300 -1.365 -7.665 1.00 46.28 221 LEU A N 1
ATOM 1644 C CA . LEU A 1 221 ? 7.408 -0.756 -8.660 1.00 46.28 221 LEU A CA 1
ATOM 1645 C C . LEU A 1 221 ? 6.772 -1.765 -9.626 1.00 46.28 221 LEU A C 1
ATOM 1647 O O . LEU A 1 221 ? 5.923 -1.382 -10.429 1.00 46.28 221 LEU A O 1
ATOM 1651 N N . LEU A 1 222 ? 7.205 -3.029 -9.590 1.00 40.41 222 LEU A N 1
ATOM 1652 C CA . LEU A 1 222 ? 6.804 -4.076 -10.542 1.00 40.41 222 LEU A CA 1
ATOM 1653 C C . LEU A 1 222 ? 6.209 -5.326 -9.866 1.00 40.41 222 LEU A C 1
ATOM 1655 O O . LEU A 1 222 ? 5.983 -6.323 -10.555 1.00 40.41 222 LEU A O 1
ATOM 1659 N N . GLY A 1 223 ? 5.980 -5.280 -8.550 1.00 37.84 223 GLY A N 1
ATOM 1660 C CA . GLY A 1 223 ? 5.344 -6.339 -7.758 1.00 37.84 223 GLY A CA 1
ATOM 1661 C C . GLY A 1 223 ? 3.916 -5.991 -7.378 1.00 37.84 223 GLY A C 1
ATOM 1662 O O . GLY A 1 223 ? 3.736 -4.889 -6.819 1.00 37.84 223 GLY A O 1
#

pLDDT: mean 84.73, std 11.7, range [37.84, 96.5]

Mean predicted aligned error: 10.52 Å

Foldseek 3Di:
DLVVVVVVQVVVVDAEEAEEEQVLPDDLVVLLSVQVSVPDPGNYHYDYDHPDPDPVSVVSNCVSHPPDDDDDDDQADLVRLQVVLCVVLVHPGADSLVSVVLCVLCVNHPLFSNQQSVVCVVVVQWHSDPPDYIDRNVVNDGDGRCVLVVVVVVVLVPDDPLLVQLLVVQVVVVDWDQLVVSCVVVVHDSVVSVVSQVVCVVVVQKDDPDVRGTIHGRCVNVD

Solvent-accessible surface area (backbone atoms only — not comparable to full-atom values): 13032 Å² total; per-residue (Å²): 108,70,74,56,55,50,52,57,41,64,74,63,78,50,74,44,77,46,81,40,73,50,51,74,75,54,53,69,70,57,42,44,53,55,32,54,52,52,70,45,98,53,60,46,48,79,50,68,40,66,86,66,99,42,72,67,50,54,49,55,51,48,72,44,32,86,84,70,84,86,80,87,82,72,60,43,50,71,71,54,47,42,52,50,52,7,62,76,53,75,35,96,72,51,53,68,68,60,44,49,53,49,36,66,59,32,64,25,33,66,69,43,42,52,43,29,54,49,48,31,47,73,72,59,30,35,46,70,45,96,92,54,77,57,49,79,62,43,82,86,60,79,69,74,30,58,89,56,47,50,60,51,50,56,52,60,71,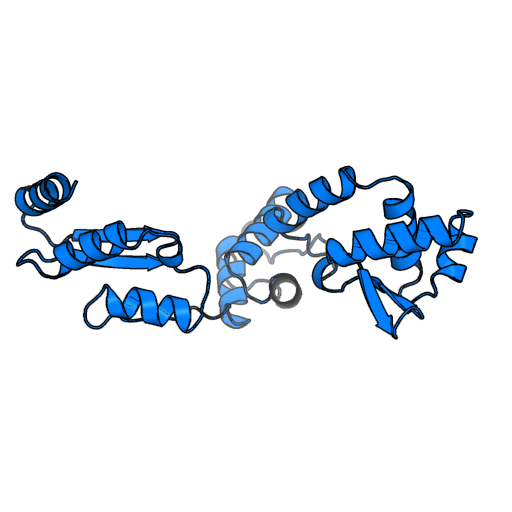70,49,55,70,70,42,51,52,52,52,50,52,42,63,72,59,77,50,71,40,34,60,60,61,52,13,63,73,70,71,50,56,56,69,59,43,52,53,34,51,55,51,36,36,74,71,56,55,31,42,73,81,41,95,90,54,29,38,33,66,35,63,86,79,79,91

Sequence (223 aa):
LVGVFQRAVERHGKPALFLLREVDEAPEDALLLLSSLCRGENRIAILGAVSSDSDAVRARISSAFVAPRFVRLEPMNYADCYRLVGSILGLRSPPPRLVGRLFEATGGRSEFLLEVVRGMLTEGLAKADDGSAAVDLSGGRVPLPASVAEPLSCQLRTLPQTEVRVLEVLSLAGAPLRAQGIADAIREGSVQVLHALANLARLGLVSELAEGAAWSLSFELLG

Secondary structure (DSSP, 8-state):
-HHHHHHHHHHHTS-EEEEES-GGGS-HHHHHHHHHHHHSSS-EEEEE--S---HHHHHHHHHHSSSPPP---PPPPHHHHHHHHHHHHT-SS--HHHHHHHHHHHTT-HHHHHHHHHHHHHTTSEE--TTSPPEE-STTPPPPPHHHHHHHHHHHHHS-HHHHHHHHHHHHH-S-B-HHHHHHHHT--HHHHHHHHHHHHHTTSEEEEETTTEEEE-GGG--